Protein AF-A0A2V8UM81-F1 (afdb_monomer)

Solvent-accessible surface area (backbone atoms only — not comparable to full-atom values): 12283 Å² total; per-residue (Å²): 138,86,84,90,84,86,90,82,86,86,80,90,80,85,80,81,82,83,72,80,75,76,76,75,71,77,80,81,84,82,69,63,44,72,41,85,46,70,48,81,42,60,71,83,40,87,86,52,61,73,72,38,69,50,59,60,77,69,56,98,70,78,71,51,36,32,68,31,64,23,66,76,68,28,40,36,38,24,16,67,80,13,34,38,41,40,26,91,88,47,56,85,85,59,21,61,43,80,42,47,45,83,86,54,24,81,36,32,37,26,41,20,49,33,50,35,99,45,58,17,34,35,37,18,25,80,77,23,27,20,41,38,39,45,50,68,36,41,72,66,59,50,47,53,55,51,52,52,49,39,64,76,52,20,57,56,95,89,35,50,39,55,58,48,53,80,43,86,90,41,76,85,43,57,41,73,44,92,73,90,59,83,56,49,58,29,52,53,48,19,53,50,22,46,54,49,19,75,76,66,66,40,70,68,27,56,70,57,40,106

Sequence (210 aa):
MRRLMRAVMPAAGAILLAAGAAYCAETVRLHPYPQKFRTFYQVTNPRVPTEVKVAPGAPPQGEACCVARAGDGALWHGTRQGAVRIDNNASSLDRRQYFAGLRYLPDDEVLNLVADNARGIWVRTRTGVSHIELRAMTLGQKAEFFEKRIRERHDRYGLVASSRLETPGELASNQLEPSDNDGLWSAMYAAAECFRYAVTRSPQALASAK

Foldseek 3Di:
DDDDDDDDDDDDDDDDPPDPPPPPPDDDDDFFFWDKDKDWFALPDPPDDPVQSDFDCAPPDDQFREWDQALLRWIWTAGQAFIWTADPPDDPVVRIDTAHDPVFDPHRAWRYWDYDNHGWIWTDHPGTIMTMGTDTDDPVRVVVVVVVVQVLAQDDPLAGFDWDAPDPPPSVSIDGDDDPPVSVRLQVFLVVLVVVCVPPVDPVSVVSND

Nearest PDB structures (foldseek):
  3ott-assembly2_A  TM=7.985E-01  e=1.816E-03  Bacteroides thetaiotaomicron
  6lqt-assembly1_AF  TM=3.368E-01  e=1.221E-02  Saccharomyces cerevisiae S288C
  7kzp-assembly1_Q  TM=5.105E-01  e=3.424E-01  Homo sapiens
  7nyq-assembly1_A  TM=6.061E-01  e=1.126E+00  Drosophila melanogaster
  8suc-assembly1_A  TM=5.690E-01  e=2.168E+00  Caenorhabditis elegans

pLDDT: mean 86.13, std 18.47, range [31.53, 98.31]

Radius of gyration: 29.18 Å; Cα contacts (8 Å, |Δi|>4): 342; chains: 1; bounding box: 115×38×70 Å

Structure (mmCIF, N/CA/C/O backbone):
data_AF-A0A2V8UM81-F1
#
_entry.id   AF-A0A2V8UM81-F1
#
loop_
_atom_site.group_PDB
_atom_site.id
_atom_site.type_symbol
_atom_site.label_atom_id
_atom_site.label_alt_id
_atom_site.label_comp_id
_atom_site.label_asym_id
_atom_site.label_entity_id
_atom_site.label_seq_id
_atom_site.pdbx_PDB_ins_code
_atom_site.Cartn_x
_atom_site.Cartn_y
_atom_site.Cartn_z
_atom_site.occupancy
_atom_site.B_iso_or_equiv
_atom_site.auth_seq_id
_atom_site.auth_comp_id
_atom_site.auth_asym_id
_atom_site.auth_atom_id
_atom_site.pdbx_PDB_model_num
ATOM 1 N N . MET A 1 1 ? -95.075 -0.429 37.887 1.00 36.62 1 MET A N 1
ATOM 2 C CA . MET A 1 1 ? -94.139 -1.297 38.638 1.00 36.62 1 MET A CA 1
ATOM 3 C C . MET A 1 1 ? -92.740 -1.168 38.039 1.00 36.62 1 MET A C 1
ATOM 5 O O . MET A 1 1 ? -92.610 -1.369 36.846 1.00 36.62 1 MET A O 1
ATOM 9 N N . ARG A 1 2 ? -91.743 -0.894 38.903 1.00 34.78 2 ARG A N 1
ATOM 10 C CA . ARG A 1 2 ? -90.269 -1.041 38.757 1.00 34.78 2 ARG A CA 1
ATOM 11 C C . ARG A 1 2 ? -89.419 0.044 38.034 1.00 34.78 2 ARG A C 1
ATOM 13 O O . ARG A 1 2 ? -89.343 0.062 36.819 1.00 34.78 2 ARG A O 1
ATOM 20 N N . ARG A 1 3 ? -88.677 0.781 38.896 1.00 34.56 3 ARG A N 1
ATOM 21 C CA . ARG A 1 3 ? -87.258 1.266 38.873 1.00 34.56 3 ARG A CA 1
ATOM 22 C C . ARG A 1 3 ? -86.816 2.251 37.770 1.00 34.56 3 ARG A C 1
ATOM 24 O O . ARG A 1 3 ? -86.931 1.948 36.599 1.00 34.56 3 ARG A O 1
ATOM 31 N N . LEU A 1 4 ? -86.440 3.500 38.090 1.00 33.56 4 LEU A N 1
ATOM 32 C CA . LEU A 1 4 ? -85.171 4.047 38.648 1.00 33.56 4 LEU A CA 1
ATOM 33 C C . LEU A 1 4 ? -83.880 3.808 37.823 1.00 33.56 4 LEU A C 1
ATOM 35 O O . LEU A 1 4 ? -83.458 2.672 37.657 1.00 33.56 4 LEU A O 1
ATOM 39 N N . MET A 1 5 ? -83.207 4.942 37.555 1.00 31.53 5 MET A N 1
ATOM 40 C CA . MET A 1 5 ? -81.751 5.205 37.492 1.00 31.53 5 MET A CA 1
ATOM 41 C C . MET A 1 5 ? -80.946 5.051 36.184 1.00 31.53 5 MET A C 1
ATOM 43 O O . MET A 1 5 ? -80.650 3.958 35.730 1.00 31.53 5 MET A O 1
ATOM 47 N N . ARG A 1 6 ? -80.486 6.236 35.738 1.00 31.78 6 ARG A N 1
ATOM 48 C CA . ARG A 1 6 ? -79.111 6.703 35.429 1.00 31.78 6 ARG A CA 1
ATOM 49 C C . ARG A 1 6 ? -78.203 5.952 34.431 1.00 31.78 6 ARG A C 1
ATOM 51 O O . ARG A 1 6 ? -77.943 4.764 34.526 1.00 31.78 6 ARG A O 1
ATOM 58 N N . ALA A 1 7 ? -77.639 6.805 33.568 1.00 44.41 7 ALA A N 1
ATOM 59 C CA . ALA A 1 7 ? -76.582 6.659 32.570 1.00 44.41 7 ALA A CA 1
ATOM 60 C C . ALA A 1 7 ? -75.337 5.850 32.965 1.00 44.41 7 ALA A C 1
ATOM 62 O O . ALA A 1 7 ? -74.871 5.959 34.097 1.00 44.41 7 ALA A O 1
ATOM 63 N N . VAL A 1 8 ? -74.724 5.204 31.962 1.00 35.28 8 VAL A N 1
ATOM 64 C CA . VAL A 1 8 ? -73.304 4.810 31.927 1.00 35.28 8 VAL A CA 1
ATOM 65 C C . VAL A 1 8 ? -72.808 4.849 30.465 1.00 35.28 8 VAL A C 1
ATOM 67 O O . VAL A 1 8 ? -73.388 4.191 29.604 1.00 35.28 8 VAL A O 1
ATOM 70 N N . MET A 1 9 ? -71.754 5.627 30.179 1.00 38.38 9 MET A N 1
ATOM 71 C CA . MET A 1 9 ? -70.938 5.509 28.953 1.00 38.38 9 MET A CA 1
ATOM 72 C C . MET A 1 9 ? -70.080 4.232 29.010 1.00 38.38 9 MET A C 1
ATOM 74 O O . MET A 1 9 ? -69.565 3.927 30.084 1.00 38.38 9 MET A O 1
ATOM 78 N N . PRO A 1 10 ? -69.760 3.587 27.877 1.00 40.28 10 PRO A N 1
ATOM 79 C CA . PRO A 1 10 ? -68.511 2.847 27.720 1.00 40.28 10 PRO A CA 1
ATOM 80 C C . PRO A 1 10 ? -67.541 3.690 26.866 1.00 40.28 10 PRO A C 1
ATOM 82 O O . PRO A 1 10 ? -67.901 4.205 25.814 1.00 40.28 10 PRO A O 1
ATOM 85 N N . ALA A 1 11 ? -66.400 4.101 27.415 1.00 36.19 11 ALA A N 1
ATOM 86 C CA . ALA A 1 11 ? -65.152 3.343 27.562 1.00 36.19 11 ALA A CA 1
ATOM 87 C C . ALA A 1 11 ? -64.227 3.539 26.347 1.00 36.19 11 ALA A C 1
ATOM 89 O O . ALA A 1 11 ? -64.493 3.084 25.238 1.00 36.19 11 ALA A O 1
ATOM 90 N N . ALA A 1 12 ? -63.129 4.253 26.606 1.00 39.38 12 ALA A N 1
ATOM 91 C CA . ALA A 1 12 ? -62.015 4.476 25.702 1.00 39.38 12 ALA A CA 1
ATOM 92 C C . ALA A 1 12 ? -61.383 3.143 25.270 1.00 39.38 12 ALA A C 1
ATOM 94 O O . ALA A 1 12 ? -60.916 2.369 26.105 1.00 39.38 12 ALA A O 1
ATOM 95 N N . GLY A 1 13 ? -61.349 2.892 23.962 1.00 31.56 13 GLY A N 1
ATOM 96 C CA . GLY A 1 13 ? -60.551 1.832 23.359 1.00 31.56 13 GLY A CA 1
ATOM 97 C C . GLY A 1 13 ? -59.175 2.373 22.992 1.00 31.56 13 GLY A C 1
ATOM 98 O O . GLY A 1 13 ? -59.047 3.188 22.081 1.00 31.56 13 GLY A O 1
ATOM 99 N N . ALA A 1 14 ? -58.151 1.932 23.715 1.00 42.28 14 ALA A N 1
ATOM 100 C CA . ALA A 1 14 ? -56.758 2.161 23.372 1.00 42.28 14 ALA A CA 1
ATOM 101 C C . ALA A 1 14 ? -56.423 1.479 22.035 1.00 42.28 14 ALA A C 1
ATOM 103 O O . ALA A 1 14 ? -56.545 0.261 21.916 1.00 42.28 14 ALA A O 1
ATOM 104 N N . ILE A 1 15 ? -55.951 2.244 21.049 1.00 40.72 15 ILE A N 1
ATOM 105 C CA . ILE A 1 15 ? -55.235 1.682 19.900 1.00 40.72 15 ILE A CA 1
ATOM 106 C C . ILE A 1 15 ? -53.746 1.822 20.201 1.00 40.72 15 ILE A C 1
ATOM 108 O O . ILE A 1 15 ? -53.133 2.867 19.992 1.00 40.72 15 ILE A O 1
ATOM 112 N N . LEU A 1 16 ? -53.182 0.742 20.741 1.00 37.91 16 LEU A N 1
ATOM 113 C CA . LEU A 1 16 ? -51.748 0.490 20.738 1.00 37.91 16 LEU A CA 1
ATOM 114 C C . LEU A 1 16 ? -51.332 0.259 19.275 1.00 37.91 16 LEU A C 1
ATOM 116 O O . LEU A 1 16 ? -51.558 -0.815 18.723 1.00 37.91 16 LEU A O 1
ATOM 120 N N . LEU A 1 17 ? -50.719 1.252 18.635 1.00 37.06 17 LEU A N 1
ATOM 121 C CA . LEU A 1 17 ? -49.978 1.034 17.391 1.00 37.06 17 LEU A CA 1
ATOM 122 C C . LEU A 1 17 ? -48.558 0.594 17.752 1.00 37.06 17 LEU A C 1
ATOM 124 O O . LEU A 1 17 ? -47.607 1.371 17.765 1.00 37.06 17 LEU A O 1
ATOM 128 N N . ALA A 1 18 ? -48.437 -0.692 18.077 1.00 45.97 18 ALA A N 1
ATOM 129 C CA . ALA A 1 18 ? -47.171 -1.401 18.028 1.00 45.97 18 ALA A CA 1
ATOM 130 C C . ALA A 1 18 ? -46.835 -1.666 16.555 1.00 45.97 18 ALA A C 1
ATOM 132 O O . ALA A 1 18 ? -47.308 -2.626 15.956 1.00 45.97 18 ALA A O 1
ATOM 133 N N . ALA A 1 19 ? -46.018 -0.798 15.970 1.00 42.00 19 ALA A N 1
ATOM 134 C CA . ALA A 1 19 ? -45.337 -1.068 14.709 1.00 42.00 19 ALA A CA 1
ATOM 135 C C . ALA A 1 19 ? -43.870 -0.652 14.842 1.00 42.00 19 ALA A C 1
ATOM 137 O O . ALA A 1 19 ? -43.359 0.193 14.114 1.00 42.00 19 ALA A O 1
ATOM 138 N N . GLY A 1 20 ? -43.180 -1.260 15.808 1.00 42.34 20 GLY A N 1
ATOM 139 C CA . GLY A 1 20 ? -41.733 -1.388 15.733 1.00 42.34 20 GLY A CA 1
ATOM 140 C C . GLY A 1 20 ? -41.425 -2.368 14.612 1.00 42.34 20 GLY A C 1
ATOM 141 O O . GLY A 1 20 ? -41.282 -3.562 14.862 1.00 42.34 20 GLY A O 1
ATOM 142 N N . ALA A 1 21 ? -41.388 -1.887 13.369 1.00 46.09 21 ALA A N 1
ATOM 143 C CA . ALA A 1 21 ? -40.780 -2.640 12.288 1.00 46.09 21 ALA A CA 1
ATOM 144 C C . ALA A 1 21 ? -39.311 -2.821 12.675 1.00 46.09 21 ALA A C 1
ATOM 146 O O . ALA A 1 21 ? -38.504 -1.899 12.562 1.00 46.09 21 ALA A O 1
ATOM 147 N N . ALA A 1 22 ? -38.989 -3.995 13.215 1.00 48.19 22 ALA A N 1
ATOM 148 C CA . ALA A 1 22 ? -37.623 -4.435 13.368 1.00 48.19 22 ALA A CA 1
ATOM 149 C C . ALA A 1 22 ? -37.039 -4.482 11.958 1.00 48.19 22 ALA A C 1
ATOM 151 O O . ALA A 1 22 ? -37.256 -5.427 11.201 1.00 48.19 22 ALA A O 1
ATOM 152 N N . TYR A 1 23 ? -36.342 -3.415 11.582 1.00 49.69 23 TYR A N 1
ATOM 153 C CA . TYR A 1 23 ? -35.436 -3.436 10.455 1.00 49.69 23 TYR A CA 1
ATOM 154 C C . TYR A 1 23 ? -34.331 -4.411 10.866 1.00 49.69 23 TYR A C 1
ATOM 156 O O . TYR A 1 23 ? -33.357 -4.037 11.518 1.00 49.69 23 TYR A O 1
ATOM 164 N N . CYS A 1 24 ? -34.527 -5.700 10.586 1.00 47.38 24 CYS A N 1
ATOM 165 C CA . CYS A 1 24 ? -33.448 -6.671 10.618 1.00 47.38 24 CYS A CA 1
ATOM 166 C C . CYS A 1 24 ? -32.509 -6.275 9.485 1.00 47.38 24 CYS A C 1
ATOM 168 O O . CYS A 1 24 ? -32.639 -6.748 8.360 1.00 47.38 24 CYS A O 1
ATOM 170 N N . ALA A 1 25 ? -31.613 -5.331 9.774 1.00 62.94 25 ALA A N 1
ATOM 171 C CA . ALA A 1 25 ? -30.517 -5.000 8.892 1.00 62.94 25 ALA A CA 1
ATOM 172 C C . ALA A 1 25 ? -29.768 -6.304 8.617 1.00 62.94 25 ALA A C 1
ATOM 174 O O . ALA A 1 25 ? -29.258 -6.951 9.539 1.00 62.94 25 ALA A O 1
ATOM 175 N N . GLU A 1 26 ? -29.765 -6.724 7.356 1.00 74.38 26 GLU A N 1
ATOM 176 C CA . GLU A 1 26 ? -29.005 -7.886 6.940 1.00 74.38 26 GLU A CA 1
ATOM 177 C C . GLU A 1 26 ? -27.542 -7.644 7.318 1.00 74.38 26 GLU A C 1
ATOM 179 O O . GLU A 1 26 ? -26.956 -6.599 7.021 1.00 74.38 26 GLU A O 1
ATOM 184 N N . THR A 1 27 ? -26.967 -8.572 8.080 1.00 77.62 27 THR A N 1
ATOM 185 C CA . THR A 1 27 ? -25.607 -8.397 8.581 1.00 77.62 27 THR A CA 1
ATOM 186 C C . THR A 1 27 ? -24.640 -8.511 7.411 1.00 77.62 27 THR A C 1
ATOM 188 O O . THR A 1 27 ? -24.428 -9.597 6.872 1.00 77.62 27 THR A O 1
ATOM 191 N N . VAL A 1 28 ? -24.021 -7.393 7.033 1.00 82.88 28 VAL A N 1
ATOM 192 C CA . VAL A 1 28 ? -22.989 -7.376 5.995 1.00 82.88 28 VAL A CA 1
ATOM 193 C C . VAL A 1 28 ? -21.765 -8.133 6.508 1.00 82.88 28 VAL A C 1
ATOM 195 O O . VAL A 1 28 ? -21.074 -7.684 7.425 1.00 82.88 28 VAL A O 1
ATOM 198 N N . ARG A 1 29 ? -21.472 -9.292 5.910 1.00 84.12 29 ARG A N 1
ATOM 199 C CA . ARG A 1 29 ? -20.218 -10.006 6.173 1.00 84.12 29 ARG A CA 1
ATOM 200 C C . ARG A 1 29 ? -19.089 -9.339 5.405 1.00 84.12 29 ARG A C 1
ATOM 202 O O . ARG A 1 29 ? -19.052 -9.353 4.180 1.00 84.12 29 ARG A O 1
ATOM 209 N N . LEU A 1 30 ? -18.157 -8.760 6.149 1.00 88.00 30 LEU A N 1
ATOM 210 C CA . LEU A 1 30 ? -16.967 -8.151 5.578 1.00 88.00 30 LEU A CA 1
ATOM 211 C C . LEU A 1 30 ? -15.891 -9.211 5.354 1.00 88.00 30 LEU A C 1
ATOM 213 O O . LEU A 1 30 ? -15.616 -10.036 6.225 1.00 88.00 30 LEU A O 1
ATOM 217 N N . HIS A 1 31 ? -15.250 -9.145 4.195 1.00 90.69 31 HIS A N 1
ATOM 218 C CA . HIS A 1 31 ? -14.111 -9.984 3.847 1.00 90.69 31 HIS A CA 1
ATOM 219 C C . HIS A 1 31 ? -12.814 -9.170 3.928 1.00 90.69 31 HIS A C 1
ATOM 221 O O . HIS A 1 31 ? -12.857 -7.941 3.809 1.00 90.69 31 HIS A O 1
ATOM 227 N N . PRO A 1 32 ? -11.652 -9.821 4.122 1.00 94.56 32 PRO A N 1
ATOM 228 C CA . PRO A 1 32 ? -10.370 -9.142 4.015 1.00 94.56 32 PRO A CA 1
ATOM 229 C C . PRO A 1 32 ? -10.256 -8.386 2.689 1.00 94.56 32 PRO A C 1
ATOM 231 O O . PRO A 1 32 ? -10.510 -8.951 1.625 1.00 94.56 32 PRO A O 1
ATOM 234 N N . TYR A 1 33 ? -9.848 -7.120 2.755 1.00 91.94 33 TYR A N 1
ATOM 235 C CA . TYR A 1 33 ? -9.727 -6.260 1.582 1.00 91.94 33 TYR A CA 1
ATOM 236 C C . TYR A 1 33 ? -8.273 -5.830 1.358 1.00 91.94 33 TYR A C 1
ATOM 238 O O . TYR A 1 33 ? -7.591 -5.505 2.339 1.00 91.94 33 TYR A O 1
ATOM 246 N N . PRO A 1 34 ? -7.775 -5.788 0.108 1.00 93.44 34 PRO A N 1
ATOM 247 C CA . PRO A 1 34 ? -6.398 -5.393 -0.168 1.00 93.44 34 PRO A CA 1
ATOM 248 C C . PRO A 1 34 ? -6.086 -3.963 0.296 1.00 93.44 34 PRO A C 1
ATOM 250 O O . PRO A 1 34 ? -6.750 -3.004 -0.095 1.00 93.44 34 PRO A O 1
ATOM 253 N N . GLN A 1 35 ? -5.050 -3.810 1.119 1.00 95.06 35 GLN A N 1
ATOM 254 C CA . GLN A 1 35 ? -4.489 -2.527 1.537 1.00 95.06 35 GLN A CA 1
ATOM 255 C C . GLN A 1 35 ? -3.138 -2.304 0.854 1.00 95.06 35 GLN A C 1
ATOM 257 O O . GLN A 1 35 ? -2.341 -3.230 0.703 1.00 95.06 35 GLN A O 1
ATOM 262 N N . LYS A 1 36 ? -2.891 -1.059 0.438 1.00 95.50 36 LYS A N 1
ATOM 263 C CA . LYS A 1 36 ? -1.692 -0.657 -0.307 1.00 95.50 36 LYS A CA 1
ATOM 264 C C . LYS A 1 36 ? -0.532 -0.411 0.653 1.00 95.50 36 LYS A C 1
ATOM 266 O O . LYS A 1 36 ? -0.617 0.479 1.498 1.00 95.50 36 LYS A O 1
ATOM 271 N N . PHE A 1 37 ? 0.558 -1.139 0.465 1.00 96.00 37 PHE A N 1
ATOM 272 C CA . PHE A 1 37 ? 1.846 -0.892 1.104 1.00 96.00 37 PHE A CA 1
ATOM 273 C C . PHE A 1 37 ? 2.871 -0.560 0.034 1.00 96.00 37 PHE A C 1
ATOM 275 O O . PHE A 1 37 ? 2.756 -1.011 -1.101 1.00 96.00 37 PHE A O 1
ATOM 282 N N . ARG A 1 38 ? 3.850 0.272 0.380 1.00 96.06 38 ARG A N 1
ATOM 283 C CA . ARG A 1 38 ? 4.868 0.706 -0.565 1.00 96.06 38 ARG A CA 1
ATOM 284 C C . ARG A 1 38 ? 6.213 0.821 0.117 1.00 96.06 38 ARG A C 1
ATOM 286 O O . ARG A 1 38 ? 6.325 1.527 1.121 1.00 96.06 38 ARG A O 1
ATOM 293 N N . THR A 1 39 ? 7.231 0.247 -0.511 1.00 96.62 39 THR A N 1
ATOM 294 C CA . THR A 1 39 ? 8.634 0.439 -0.139 1.00 96.62 39 THR A CA 1
ATOM 295 C C . THR A 1 39 ? 9.432 0.976 -1.322 1.00 96.62 39 THR A C 1
ATOM 297 O O . THR A 1 39 ? 9.248 0.540 -2.456 1.00 96.62 39 THR A O 1
ATOM 300 N N . PHE A 1 40 ? 10.290 1.961 -1.056 1.00 97.06 40 PHE A N 1
ATOM 301 C CA . PHE A 1 40 ? 11.230 2.491 -2.036 1.00 97.06 40 PHE A CA 1
ATOM 302 C C . PHE A 1 40 ? 12.572 1.779 -1.943 1.00 97.06 40 PHE A C 1
ATOM 304 O O . PHE A 1 40 ? 13.054 1.475 -0.853 1.00 97.06 40 PHE A O 1
ATOM 311 N N . TYR A 1 41 ? 13.189 1.576 -3.098 1.00 96.94 41 TYR A N 1
ATOM 312 C CA . TYR A 1 41 ? 14.505 0.982 -3.232 1.00 96.94 41 TYR A CA 1
ATOM 313 C C . TYR A 1 41 ? 15.357 1.786 -4.206 1.00 96.94 41 TYR A C 1
ATOM 315 O O . TYR A 1 41 ? 14.878 2.292 -5.225 1.00 96.94 41 TYR A O 1
ATOM 323 N N . GLN A 1 42 ? 16.656 1.827 -3.918 1.00 96.25 42 GLN A N 1
ATOM 324 C CA . GLN A 1 42 ? 17.660 2.129 -4.931 1.00 96.25 42 GLN A CA 1
ATOM 325 C C . GLN A 1 42 ? 17.702 0.993 -5.956 1.00 96.25 42 GLN A C 1
ATOM 327 O O . GLN A 1 42 ? 17.540 -0.175 -5.600 1.00 96.25 42 GLN A O 1
ATOM 332 N N . VAL A 1 43 ? 17.961 1.319 -7.222 1.00 94.69 43 VAL A N 1
ATOM 333 C CA . VAL A 1 43 ? 17.983 0.338 -8.329 1.00 94.69 43 VAL A CA 1
ATOM 334 C C . VAL A 1 43 ? 19.001 -0.776 -8.084 1.00 94.69 43 VAL A C 1
ATOM 336 O O . VAL A 1 43 ? 18.772 -1.933 -8.426 1.00 94.69 43 VAL A O 1
ATOM 339 N N . THR A 1 44 ? 20.123 -0.435 -7.454 1.00 95.19 44 THR A N 1
ATOM 340 C CA . THR A 1 44 ? 21.219 -1.354 -7.131 1.00 95.19 44 THR A CA 1
ATOM 341 C C . THR A 1 44 ? 20.909 -2.286 -5.960 1.00 95.19 44 THR A C 1
ATOM 343 O O . THR A 1 44 ? 21.683 -3.204 -5.701 1.00 95.19 44 THR A O 1
ATOM 346 N N . ASN A 1 45 ? 19.791 -2.094 -5.251 1.00 96.94 45 ASN A N 1
ATOM 347 C CA . ASN A 1 45 ? 19.470 -2.888 -4.073 1.00 96.94 45 ASN A CA 1
ATOM 348 C C . ASN A 1 45 ? 19.307 -4.383 -4.442 1.00 96.94 45 ASN A C 1
ATOM 350 O O . ASN A 1 45 ? 18.622 -4.706 -5.421 1.00 96.94 45 ASN A O 1
ATOM 354 N N . PRO A 1 46 ? 19.901 -5.314 -3.670 1.00 95.81 46 PRO A N 1
ATOM 355 C CA . PRO A 1 46 ? 19.834 -6.747 -3.963 1.00 95.81 46 PRO A CA 1
ATOM 356 C C . PRO A 1 46 ? 18.427 -7.342 -3.822 1.00 95.81 46 PRO A C 1
ATOM 358 O O . PRO A 1 46 ? 18.157 -8.384 -4.404 1.00 95.81 46 PRO A O 1
ATOM 361 N N . ARG A 1 47 ? 17.514 -6.690 -3.086 1.00 95.25 47 ARG A N 1
ATOM 362 C CA . ARG A 1 47 ? 16.110 -7.124 -2.969 1.00 95.25 47 ARG A CA 1
ATOM 363 C C . ARG A 1 47 ? 15.277 -6.811 -4.210 1.00 95.25 47 ARG A C 1
ATOM 365 O O . ARG A 1 47 ? 14.195 -7.366 -4.352 1.00 95.25 47 ARG A O 1
ATOM 372 N N . VAL A 1 48 ? 15.749 -5.910 -5.072 1.00 96.81 48 VAL A N 1
ATOM 373 C CA . VAL A 1 48 ? 15.057 -5.561 -6.314 1.00 96.81 48 VAL A CA 1
ATOM 374 C C . VAL A 1 48 ? 15.310 -6.671 -7.343 1.00 96.81 48 VAL A C 1
ATOM 376 O O . VAL A 1 48 ? 16.485 -6.939 -7.627 1.00 96.81 48 VAL A O 1
ATOM 379 N N . PRO A 1 49 ? 14.260 -7.278 -7.931 1.00 95.38 49 PRO A N 1
ATOM 380 C CA . PRO A 1 49 ? 14.401 -8.296 -8.972 1.00 95.38 49 PRO A CA 1
ATOM 381 C C . PRO A 1 49 ? 15.196 -7.788 -10.179 1.00 95.38 49 PRO A C 1
ATOM 383 O O . PRO A 1 49 ? 15.145 -6.606 -10.521 1.00 95.38 49 PRO A O 1
ATOM 386 N N . THR A 1 50 ? 15.955 -8.659 -10.839 1.00 94.19 50 THR A N 1
ATOM 387 C CA . THR A 1 50 ? 16.799 -8.254 -11.977 1.00 94.19 50 THR A CA 1
ATOM 388 C C . THR A 1 50 ? 15.950 -7.808 -13.169 1.00 94.19 50 THR A C 1
ATOM 390 O O . THR A 1 50 ? 16.310 -6.866 -13.871 1.00 94.19 50 THR A O 1
ATOM 393 N N . GLU A 1 51 ? 14.783 -8.421 -13.345 1.00 93.19 51 GLU A N 1
ATOM 394 C CA . GLU A 1 51 ? 13.844 -8.189 -14.439 1.00 93.19 51 GLU A CA 1
ATOM 395 C C . GLU A 1 51 ? 13.338 -6.745 -14.444 1.00 93.19 51 GLU A C 1
ATOM 397 O O . GLU A 1 51 ? 13.260 -6.123 -15.498 1.00 93.19 51 GLU A O 1
ATOM 402 N N . VAL A 1 52 ? 13.052 -6.172 -13.266 1.00 94.38 52 VAL A N 1
ATOM 403 C CA . VAL A 1 52 ? 12.539 -4.796 -13.177 1.00 94.38 52 VAL A CA 1
ATOM 404 C C . VAL A 1 52 ? 13.636 -3.750 -13.401 1.00 94.38 52 VAL A C 1
ATOM 406 O O . VAL A 1 52 ? 13.341 -2.616 -13.773 1.00 94.38 52 VAL A O 1
ATOM 409 N N . LYS A 1 53 ? 14.913 -4.113 -13.214 1.00 91.38 53 LYS 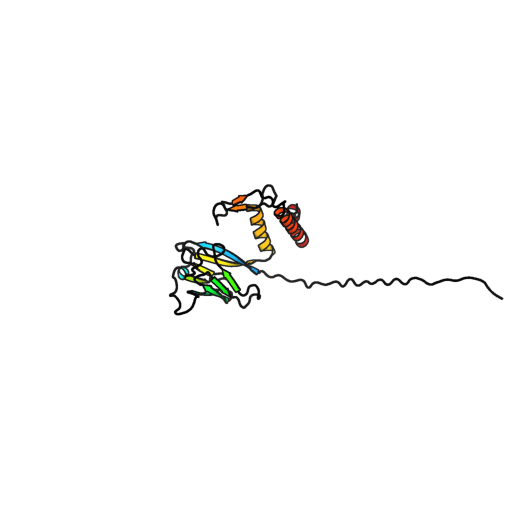A N 1
ATOM 410 C CA . LYS A 1 53 ? 16.055 -3.203 -13.430 1.00 91.38 53 LYS A CA 1
ATOM 411 C C . LYS A 1 53 ? 16.283 -2.914 -14.910 1.00 91.38 53 LYS A C 1
ATOM 413 O O . LYS A 1 53 ? 16.769 -1.834 -15.243 1.00 91.38 53 LYS A O 1
ATOM 418 N N . VAL A 1 54 ? 15.937 -3.858 -15.782 1.00 84.38 54 VAL A N 1
ATOM 419 C CA . VAL A 1 54 ? 16.088 -3.727 -17.232 1.00 84.38 54 VAL A CA 1
ATOM 420 C C . VAL A 1 54 ? 14.814 -3.111 -17.794 1.00 84.38 54 VAL A C 1
ATOM 422 O O . VAL A 1 54 ? 13.749 -3.704 -17.682 1.00 84.38 54 VAL A O 1
ATOM 425 N N . ALA A 1 55 ? 14.895 -1.917 -18.379 1.00 70.50 55 ALA A N 1
ATOM 426 C CA . ALA A 1 55 ? 13.738 -1.332 -19.047 1.00 70.50 55 ALA A CA 1
ATOM 427 C C . ALA A 1 55 ? 13.429 -2.124 -20.333 1.00 70.50 55 ALA A C 1
ATOM 429 O O . ALA A 1 55 ? 14.340 -2.298 -21.151 1.00 70.50 55 ALA A O 1
ATOM 430 N N . PRO A 1 56 ? 12.192 -2.612 -20.543 1.00 68.88 56 PRO A N 1
ATOM 431 C CA . PRO A 1 56 ? 11.790 -3.135 -21.836 1.00 68.88 56 PRO A CA 1
ATOM 432 C C . PRO A 1 56 ? 11.932 -2.020 -22.874 1.00 68.88 56 PRO A C 1
ATOM 434 O O . PRO A 1 56 ? 11.746 -0.841 -22.566 1.00 68.88 56 PRO A O 1
ATOM 437 N N . GLY A 1 57 ? 12.270 -2.387 -24.111 1.00 64.06 57 GLY A N 1
ATOM 438 C CA . GLY A 1 57 ? 12.230 -1.435 -25.218 1.00 64.06 57 GLY A CA 1
ATOM 439 C C . GLY A 1 57 ? 10.857 -0.762 -25.275 1.00 64.06 57 GLY A C 1
ATOM 440 O O . GLY A 1 57 ? 9.836 -1.426 -25.081 1.00 64.06 57 GLY A O 1
ATOM 441 N N . ALA A 1 58 ? 10.838 0.554 -25.496 1.00 62.81 58 ALA A N 1
ATOM 442 C CA . ALA A 1 58 ? 9.594 1.312 -25.544 1.00 62.81 58 ALA A CA 1
ATOM 443 C C . ALA A 1 58 ? 8.650 0.726 -26.613 1.00 62.81 58 ALA A C 1
ATOM 445 O O . ALA A 1 58 ? 9.118 0.354 -27.696 1.00 62.81 58 ALA A O 1
ATOM 446 N N . PRO A 1 59 ? 7.335 0.641 -26.346 1.00 65.38 59 PRO A N 1
ATOM 447 C CA . PRO A 1 59 ? 6.393 0.183 -27.350 1.00 65.38 59 PRO A CA 1
ATOM 448 C C . PRO A 1 59 ? 6.401 1.134 -28.555 1.00 65.38 59 PRO A C 1
ATOM 450 O O . PRO A 1 59 ? 6.637 2.334 -28.401 1.00 65.38 59 PRO A O 1
ATOM 453 N N . PRO A 1 60 ? 6.129 0.615 -29.764 1.00 59.50 60 PRO A N 1
ATOM 454 C CA . PRO A 1 60 ? 6.263 1.385 -30.998 1.00 59.50 60 PRO A CA 1
ATOM 455 C C . PRO A 1 60 ? 5.311 2.590 -31.082 1.00 59.50 60 PRO A C 1
ATOM 457 O O . PRO A 1 60 ? 5.621 3.548 -31.784 1.00 59.50 60 PRO A O 1
ATOM 460 N N . GLN A 1 61 ? 4.163 2.559 -30.389 1.00 58.12 61 GLN A N 1
ATOM 461 C CA . GLN A 1 61 ? 3.179 3.648 -30.330 1.00 58.12 61 GLN A CA 1
ATOM 462 C C . GLN A 1 61 ? 2.451 3.659 -28.970 1.00 58.12 61 GLN A C 1
ATOM 464 O O . GLN A 1 61 ? 2.207 2.598 -28.395 1.00 58.12 61 GLN A O 1
ATOM 469 N N . GLY A 1 62 ? 2.058 4.847 -28.489 1.00 62.28 62 GLY A N 1
ATOM 470 C CA . GLY A 1 62 ? 1.248 5.043 -27.274 1.00 62.28 62 GLY A CA 1
ATOM 471 C C . GLY A 1 62 ? 1.962 5.770 -26.123 1.00 62.28 62 GLY A C 1
ATOM 472 O O . GLY A 1 62 ? 3.176 5.957 -26.133 1.00 62.28 62 GLY A O 1
ATOM 473 N N . GLU A 1 63 ? 1.185 6.201 -25.123 1.00 64.56 63 GLU A N 1
ATOM 474 C CA . GLU A 1 63 ? 1.692 6.882 -23.913 1.00 64.56 63 GLU A CA 1
ATOM 475 C C . GLU A 1 63 ? 2.163 5.910 -22.820 1.00 64.56 63 GLU A C 1
ATOM 477 O O . GLU A 1 63 ? 2.954 6.282 -21.948 1.00 64.56 63 GLU A O 1
ATOM 482 N N . ALA A 1 64 ? 1.674 4.667 -22.856 1.00 64.94 64 ALA A N 1
ATOM 483 C CA . ALA A 1 64 ? 2.089 3.626 -21.927 1.00 64.94 64 ALA A CA 1
ATOM 484 C C . ALA A 1 64 ? 3.478 3.113 -22.318 1.00 64.94 64 ALA A C 1
ATOM 486 O O . ALA A 1 64 ? 3.675 2.657 -23.438 1.00 64.94 64 ALA A O 1
ATOM 487 N N . CYS A 1 65 ? 4.430 3.163 -21.390 1.00 80.31 65 CYS A N 1
ATOM 488 C CA . CYS A 1 65 ? 5.804 2.708 -21.597 1.00 80.31 65 CYS A CA 1
ATOM 489 C C . CYS A 1 65 ? 5.966 1.205 -21.342 1.00 80.31 65 CYS A C 1
ATOM 491 O O . CYS A 1 65 ? 6.849 0.575 -21.912 1.00 80.31 65 CYS A O 1
ATOM 493 N N . CYS A 1 66 ? 5.130 0.621 -20.483 1.00 89.69 66 CYS A N 1
ATOM 494 C CA . CYS A 1 66 ? 5.184 -0.797 -20.131 1.00 89.69 66 CYS A CA 1
ATOM 495 C C . CYS A 1 66 ? 3.842 -1.279 -19.567 1.00 89.69 66 CYS A C 1
ATOM 497 O O . CYS A 1 66 ? 3.026 -0.486 -19.086 1.00 89.69 66 CYS A O 1
ATOM 499 N N . VAL A 1 67 ? 3.611 -2.591 -19.630 1.00 93.62 67 VAL A N 1
ATOM 500 C CA . VAL A 1 67 ? 2.408 -3.241 -19.098 1.00 93.62 67 VAL A CA 1
ATOM 501 C C . VAL A 1 67 ? 2.811 -4.510 -18.360 1.00 93.62 67 VAL A C 1
ATOM 503 O O . VAL A 1 67 ? 3.672 -5.249 -18.829 1.00 93.62 67 VAL A O 1
ATOM 506 N N . ALA A 1 68 ? 2.164 -4.784 -17.232 1.00 94.81 68 ALA A N 1
ATOM 507 C CA . ALA A 1 68 ? 2.323 -6.029 -16.491 1.00 94.81 68 ALA A CA 1
ATOM 508 C C . ALA A 1 68 ? 0.968 -6.536 -15.992 1.00 94.81 68 ALA A C 1
ATOM 510 O O . ALA A 1 68 ? 0.068 -5.755 -15.689 1.00 94.81 68 ALA A O 1
ATOM 511 N N . ARG A 1 69 ? 0.819 -7.855 -15.877 1.00 95.94 69 ARG A N 1
ATOM 512 C CA . ARG A 1 69 ? -0.336 -8.486 -15.229 1.00 95.94 69 ARG A CA 1
ATOM 513 C C . ARG A 1 69 ? 0.093 -8.962 -13.845 1.00 95.94 69 ARG A C 1
ATOM 515 O O . ARG A 1 69 ? 1.006 -9.774 -13.748 1.00 95.94 69 ARG A O 1
ATOM 522 N N . ALA A 1 70 ? -0.549 -8.454 -12.797 1.00 95.62 70 ALA A N 1
ATOM 523 C CA . ALA A 1 70 ? -0.322 -8.910 -11.427 1.00 95.62 70 ALA A CA 1
ATOM 524 C C . ALA A 1 70 ? -0.941 -10.301 -11.201 1.00 95.62 70 ALA A C 1
ATOM 526 O O . ALA A 1 70 ? -1.793 -10.744 -11.979 1.00 95.62 70 ALA A O 1
ATOM 527 N N . GLY A 1 71 ? -0.544 -10.993 -10.129 1.00 93.25 71 GLY A N 1
ATOM 528 C CA . GLY A 1 71 ? -1.017 -12.353 -9.843 1.00 93.25 71 GLY A CA 1
ATOM 529 C C . GLY A 1 71 ? -2.505 -12.456 -9.482 1.00 93.25 71 GLY A C 1
ATOM 530 O O . GLY A 1 71 ? -3.080 -13.534 -9.580 1.00 93.25 71 GLY A O 1
ATOM 531 N N . ASP A 1 72 ? -3.169 -11.347 -9.142 1.00 92.44 72 ASP A N 1
ATOM 532 C CA . ASP A 1 72 ? -4.635 -11.276 -9.005 1.00 92.44 72 ASP A CA 1
ATOM 533 C C . ASP A 1 72 ? -5.370 -11.035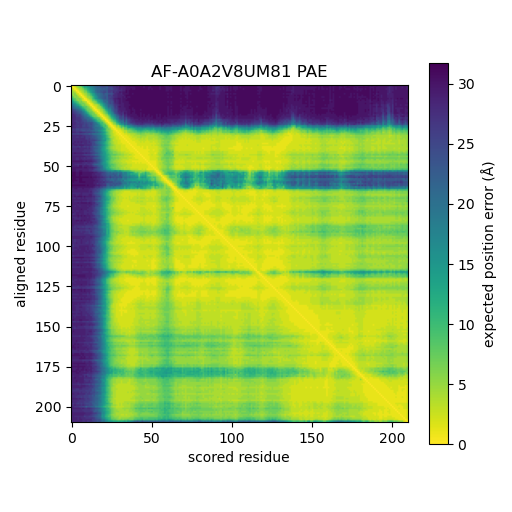 -10.336 1.00 92.44 72 ASP A C 1
ATOM 535 O O . ASP A 1 72 ? -6.597 -10.936 -10.372 1.00 92.44 72 ASP A O 1
ATOM 539 N N . GLY A 1 73 ? -4.628 -10.949 -11.439 1.00 94.12 73 GLY A N 1
ATOM 540 C CA . GLY A 1 73 ? -5.158 -10.724 -12.773 1.00 94.12 73 GLY A CA 1
ATOM 541 C C . GLY A 1 73 ? -5.416 -9.258 -13.121 1.00 94.12 73 GLY A C 1
ATOM 542 O O . GLY A 1 73 ? -5.879 -8.998 -14.237 1.00 94.12 73 GLY A O 1
ATOM 543 N N . ALA A 1 74 ? -5.100 -8.310 -12.234 1.00 95.88 74 ALA A N 1
ATOM 544 C CA . ALA A 1 74 ? -5.156 -6.891 -12.557 1.00 95.88 74 ALA A CA 1
ATOM 545 C C . ALA A 1 74 ? -4.069 -6.506 -13.570 1.00 95.88 74 ALA A C 1
ATOM 547 O O . ALA A 1 74 ? -2.939 -7.002 -13.525 1.00 95.88 74 ALA A O 1
ATOM 548 N N . LEU A 1 75 ? -4.410 -5.595 -14.477 1.00 96.31 75 LEU A N 1
ATOM 549 C CA . LEU A 1 75 ? -3.478 -5.025 -15.443 1.00 96.31 75 LEU A CA 1
ATOM 550 C C . LEU A 1 75 ? -2.874 -3.744 -14.884 1.00 96.31 75 LEU A C 1
ATOM 552 O O . LEU A 1 75 ? -3.586 -2.866 -14.407 1.00 96.31 75 LEU A O 1
ATOM 556 N N . TRP A 1 76 ? -1.561 -3.627 -14.976 1.00 96.75 76 TRP A N 1
ATOM 557 C CA . TRP A 1 76 ? -0.810 -2.434 -14.632 1.00 96.75 76 TRP A CA 1
ATOM 558 C C . TRP A 1 76 ? -0.249 -1.808 -15.897 1.00 96.75 76 TRP A C 1
ATOM 560 O O . TRP A 1 76 ? 0.388 -2.491 -16.693 1.00 96.75 76 TRP A O 1
ATOM 570 N N . HIS A 1 77 ? -0.459 -0.508 -16.051 1.00 96.06 77 HIS A N 1
ATOM 571 C CA . HIS A 1 77 ? 0.079 0.304 -17.133 1.00 96.06 77 HIS A CA 1
ATOM 572 C C . HIS A 1 77 ? 1.026 1.340 -16.542 1.00 96.06 77 HIS A C 1
ATOM 574 O O . HIS A 1 77 ? 0.621 2.118 -15.681 1.00 96.06 77 HIS A O 1
ATOM 580 N N . GLY A 1 78 ? 2.276 1.343 -16.989 1.00 95.50 78 GLY A N 1
ATOM 581 C CA . GLY A 1 78 ? 3.261 2.361 -16.649 1.00 95.50 78 GLY A CA 1
ATOM 582 C C . GLY A 1 78 ? 3.259 3.442 -17.717 1.00 95.50 78 GLY A C 1
ATOM 583 O O . GLY A 1 78 ? 3.190 3.131 -18.904 1.00 95.50 78 GLY A O 1
ATOM 584 N N . THR A 1 79 ? 3.324 4.701 -17.311 1.00 93.81 79 THR A N 1
ATOM 585 C CA . THR A 1 79 ? 3.346 5.866 -18.199 1.00 93.81 79 THR A CA 1
ATOM 586 C C . THR A 1 79 ? 4.475 6.805 -17.783 1.00 93.81 79 THR A C 1
ATOM 588 O O . THR A 1 79 ? 5.109 6.612 -16.745 1.00 93.81 79 THR A O 1
ATOM 591 N N . ARG A 1 80 ? 4.694 7.877 -18.548 1.00 93.25 80 ARG A N 1
ATOM 592 C CA . ARG A 1 80 ? 5.600 8.961 -18.128 1.00 93.25 80 ARG A CA 1
ATOM 593 C C . ARG A 1 80 ? 5.074 9.787 -16.946 1.00 93.25 80 ARG A C 1
ATOM 595 O O . ARG A 1 80 ? 5.799 10.623 -16.423 1.00 93.25 80 ARG A O 1
ATOM 602 N N . GLN A 1 81 ? 3.816 9.584 -16.563 1.00 95.44 81 GLN A N 1
ATOM 603 C CA . GLN A 1 81 ? 3.117 10.302 -15.502 1.00 95.44 81 GLN A CA 1
ATOM 604 C C . GLN A 1 81 ? 2.486 9.284 -14.549 1.00 95.44 81 GLN A C 1
ATOM 606 O O . GLN A 1 81 ? 1.284 9.241 -14.358 1.00 95.44 81 GLN A O 1
ATOM 611 N N . GLY A 1 82 ? 3.284 8.376 -14.008 1.00 97.12 82 GLY A N 1
ATOM 612 C CA . GLY A 1 82 ? 2.863 7.385 -13.029 1.00 97.12 82 GLY A CA 1
ATOM 613 C C . GLY A 1 82 ? 2.313 6.097 -13.634 1.00 97.12 82 GLY A C 1
ATOM 614 O O . GLY A 1 82 ? 2.520 5.773 -14.807 1.00 97.12 82 GLY A O 1
ATOM 615 N N . ALA A 1 83 ? 1.624 5.324 -12.798 1.00 97.44 83 ALA A N 1
ATOM 616 C CA . ALA A 1 83 ? 1.079 4.020 -13.152 1.00 97.44 83 ALA A CA 1
ATOM 617 C C . ALA A 1 83 ? -0.424 3.922 -12.871 1.00 97.44 83 ALA A C 1
ATOM 619 O O . ALA A 1 83 ? -0.942 4.494 -11.910 1.00 97.44 83 ALA A O 1
ATOM 620 N N . VAL A 1 84 ? -1.126 3.134 -13.683 1.00 97.38 84 VAL A N 1
ATOM 621 C CA . VAL A 1 84 ? -2.548 2.825 -13.513 1.00 97.38 84 VAL A CA 1
ATOM 622 C C . VAL A 1 84 ? -2.720 1.323 -13.337 1.00 97.38 84 VAL A C 1
ATOM 624 O O . VAL A 1 84 ? -2.306 0.549 -14.195 1.00 97.38 84 VAL A O 1
ATOM 627 N N . ARG A 1 85 ? -3.383 0.912 -12.256 1.00 97.06 85 ARG A N 1
ATOM 628 C CA . ARG A 1 85 ? -3.888 -0.453 -12.068 1.00 97.06 85 ARG A CA 1
ATOM 629 C C . ARG A 1 85 ? -5.351 -0.511 -12.495 1.00 97.06 85 ARG A C 1
ATOM 631 O O . ARG A 1 85 ? -6.150 0.320 -12.059 1.00 97.06 85 ARG A O 1
ATOM 638 N N . ILE A 1 86 ? -5.698 -1.506 -13.302 1.00 97.38 86 ILE A N 1
ATOM 639 C CA . ILE A 1 86 ? -7.055 -1.816 -13.745 1.00 97.38 86 ILE A CA 1
ATOM 640 C C . ILE A 1 86 ? -7.408 -3.233 -13.295 1.00 97.38 86 ILE A C 1
ATOM 642 O O . ILE A 1 86 ? -6.775 -4.202 -13.710 1.00 97.38 86 ILE A O 1
ATOM 646 N N . ASP A 1 87 ? -8.437 -3.352 -12.467 1.00 96.06 87 ASP A N 1
ATOM 647 C CA . ASP A 1 87 ? -8.929 -4.615 -11.925 1.00 96.06 87 ASP A CA 1
ATOM 648 C C . ASP A 1 87 ? -10.423 -4.754 -12.202 1.00 96.06 87 ASP A C 1
ATOM 650 O O . ASP A 1 87 ? -11.263 -4.149 -11.538 1.00 96.06 87 ASP A O 1
ATOM 654 N N . ASN A 1 88 ? -10.752 -5.553 -13.215 1.00 94.88 88 ASN A N 1
ATOM 655 C CA . ASN A 1 88 ? -12.133 -5.748 -13.650 1.00 94.88 88 ASN A CA 1
ATOM 656 C C . ASN A 1 88 ? -12.971 -6.572 -12.659 1.00 94.88 88 ASN A C 1
ATOM 658 O O . ASN A 1 88 ? -14.193 -6.573 -12.783 1.00 94.88 88 ASN A O 1
ATOM 662 N N . ASN A 1 89 ? -12.336 -7.228 -11.682 1.00 92.50 89 ASN A N 1
ATOM 663 C CA . ASN A 1 89 ? -13.019 -7.978 -10.630 1.00 92.50 89 ASN A CA 1
ATOM 664 C C . ASN A 1 89 ? -13.313 -7.109 -9.396 1.00 92.50 89 ASN A C 1
ATOM 666 O O . ASN A 1 89 ? -14.093 -7.511 -8.532 1.00 92.50 89 ASN A O 1
ATOM 670 N N . ALA A 1 90 ? -12.698 -5.927 -9.292 1.00 91.44 90 ALA A N 1
ATOM 671 C CA . ALA A 1 90 ? -12.952 -4.989 -8.208 1.00 91.44 90 ALA A CA 1
ATOM 672 C C . ALA A 1 90 ? -14.275 -4.225 -8.394 1.00 91.44 90 ALA A C 1
ATOM 674 O O . ALA A 1 90 ? -14.835 -4.123 -9.492 1.00 91.44 90 ALA A O 1
ATOM 675 N N . SER A 1 91 ? -14.757 -3.632 -7.296 1.00 91.00 91 SER A N 1
ATOM 676 C CA . SER A 1 91 ? -15.898 -2.712 -7.325 1.00 91.00 91 SER A CA 1
ATOM 677 C C . SER A 1 91 ? -15.632 -1.539 -8.277 1.00 91.00 91 SER A C 1
ATOM 679 O O . SER A 1 91 ? -14.484 -1.211 -8.578 1.00 91.00 91 SER A O 1
ATOM 681 N N . SER A 1 92 ? -16.683 -0.858 -8.738 1.00 92.50 92 SER A N 1
ATOM 682 C CA . SER A 1 92 ? -16.537 0.306 -9.626 1.00 92.50 92 SER A CA 1
ATOM 683 C C . SER A 1 92 ? -15.611 1.388 -9.057 1.00 92.50 92 SER A C 1
ATOM 685 O O . SER A 1 92 ? -14.880 2.013 -9.823 1.00 92.50 92 SER A O 1
ATOM 687 N N . LEU A 1 93 ? -15.593 1.559 -7.731 1.00 90.12 93 LEU A N 1
ATOM 688 C CA . LEU A 1 93 ? -14.756 2.536 -7.028 1.00 90.12 93 LEU A CA 1
ATOM 689 C C . LEU A 1 93 ? -13.266 2.165 -7.011 1.00 90.12 93 LEU A C 1
ATOM 691 O O . LEU A 1 93 ? -12.423 3.052 -6.926 1.00 90.12 93 LEU A O 1
ATOM 695 N N . ASP A 1 94 ? -12.935 0.876 -7.112 1.00 92.12 94 ASP A N 1
ATOM 696 C CA . ASP A 1 94 ? -11.555 0.375 -7.059 1.00 92.12 94 ASP A CA 1
ATOM 697 C C . ASP A 1 94 ? -11.064 -0.237 -8.374 1.00 92.12 94 ASP A C 1
ATOM 699 O O . ASP A 1 94 ? -9.902 -0.637 -8.479 1.00 92.12 94 ASP A O 1
ATOM 703 N N . ARG A 1 95 ? -11.917 -0.265 -9.404 1.00 95.75 95 ARG A N 1
ATOM 704 C CA . ARG A 1 95 ? -11.591 -0.805 -10.727 1.00 95.75 95 ARG A CA 1
ATOM 705 C C . ARG A 1 95 ? -10.386 -0.122 -11.351 1.00 95.75 95 ARG A C 1
ATOM 707 O O . ARG A 1 95 ? -9.614 -0.782 -12.034 1.00 95.75 95 ARG A O 1
ATOM 714 N N . ARG A 1 96 ? -10.236 1.190 -11.158 1.00 96.94 96 ARG A N 1
ATOM 715 C CA . ARG A 1 96 ? -9.114 1.973 -11.682 1.00 96.94 96 ARG A CA 1
ATOM 716 C C . ARG A 1 96 ? -8.433 2.709 -10.541 1.00 96.94 96 ARG A C 1
ATOM 718 O O . ARG A 1 96 ? -9.063 3.494 -9.842 1.00 96.94 96 ARG A O 1
ATOM 725 N N . GLN A 1 97 ? -7.137 2.482 -10.380 1.00 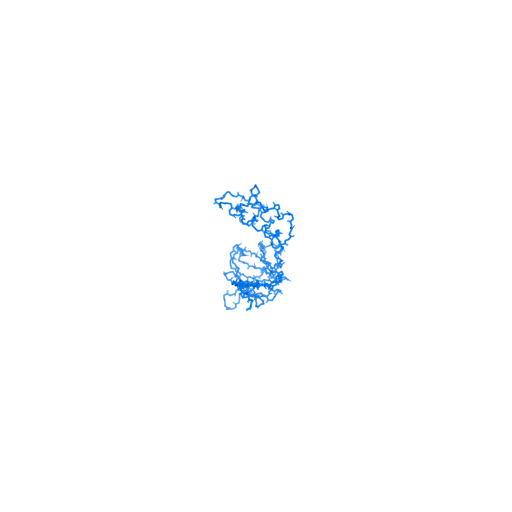96.69 97 GLN A N 1
ATOM 726 C CA . GLN A 1 97 ? -6.337 3.098 -9.328 1.00 96.69 97 GLN A CA 1
ATOM 727 C C . GLN A 1 97 ? -5.088 3.723 -9.941 1.00 96.69 97 GLN A C 1
ATOM 729 O O . GLN A 1 97 ? -4.377 3.067 -10.698 1.00 96.69 97 GLN A O 1
ATOM 734 N N . TYR A 1 98 ? -4.828 4.984 -9.608 1.00 97.38 98 TYR A N 1
ATOM 735 C CA . TYR A 1 98 ? -3.683 5.741 -10.103 1.00 97.38 98 TYR A CA 1
ATOM 736 C C . TYR A 1 98 ? -2.608 5.883 -9.021 1.00 97.38 98 TYR A C 1
ATOM 738 O O . TYR A 1 98 ? -2.918 6.087 -7.843 1.00 97.38 98 TYR A O 1
ATOM 746 N N . PHE A 1 99 ? -1.348 5.755 -9.428 1.00 98.00 99 PHE A N 1
ATOM 747 C CA . PHE A 1 99 ? -0.176 5.742 -8.564 1.00 98.00 99 PHE A CA 1
ATOM 748 C C . PHE A 1 99 ? 0.857 6.727 -9.111 1.00 98.00 99 PHE A C 1
ATOM 750 O O . PHE A 1 99 ? 1.420 6.500 -10.177 1.00 98.00 99 PHE A O 1
ATOM 757 N N . ALA A 1 100 ? 1.103 7.800 -8.363 1.00 97.44 100 ALA A N 1
ATOM 758 C CA . ALA A 1 100 ? 2.060 8.850 -8.695 1.00 97.44 100 ALA A CA 1
ATOM 759 C C . ALA A 1 100 ? 2.557 9.551 -7.425 1.00 97.44 100 ALA A C 1
ATOM 761 O O . ALA A 1 100 ? 1.991 9.375 -6.334 1.00 97.44 100 ALA A O 1
ATOM 762 N N . GLY A 1 101 ? 3.613 10.342 -7.591 1.00 96.31 101 GLY A N 1
ATOM 763 C CA . GLY A 1 101 ? 4.283 11.128 -6.572 1.00 96.31 101 GLY A CA 1
ATOM 764 C C . GLY A 1 101 ? 4.864 10.288 -5.440 1.00 96.31 101 GLY A C 1
ATOM 765 O O . GLY A 1 101 ? 4.668 9.073 -5.347 1.00 96.31 101 GLY A O 1
ATOM 766 N N . LEU A 1 102 ? 5.498 10.964 -4.480 1.00 95.12 102 LEU A N 1
ATOM 767 C CA . LEU A 1 102 ? 6.169 10.314 -3.348 1.00 95.12 102 LEU A CA 1
ATOM 768 C C . LEU A 1 102 ? 5.233 9.503 -2.438 1.00 95.12 102 LEU A C 1
ATOM 770 O O . LEU A 1 102 ? 5.706 8.757 -1.578 1.00 95.12 102 LEU A O 1
ATOM 774 N N . ARG A 1 103 ? 3.912 9.553 -2.650 1.00 94.50 103 ARG A N 1
ATOM 775 C CA . ARG A 1 103 ? 2.955 8.622 -2.037 1.00 94.50 103 ARG A CA 1
ATOM 776 C C . ARG A 1 103 ? 3.139 7.182 -2.521 1.00 94.50 103 ARG A C 1
ATOM 778 O O . ARG A 1 103 ? 2.973 6.269 -1.714 1.00 94.50 103 ARG A O 1
ATOM 785 N N . TYR A 1 104 ? 3.497 6.978 -3.791 1.00 97.50 104 TYR A N 1
ATOM 786 C CA . TYR A 1 104 ? 3.645 5.644 -4.381 1.00 97.50 104 TYR A CA 1
ATOM 787 C C . TYR A 1 104 ? 4.947 5.431 -5.153 1.00 97.50 104 TYR A C 1
ATOM 789 O O . TYR A 1 104 ? 5.515 4.345 -5.055 1.00 97.50 104 TYR A O 1
ATOM 797 N N . LEU A 1 105 ? 5.460 6.438 -5.856 1.00 97.94 1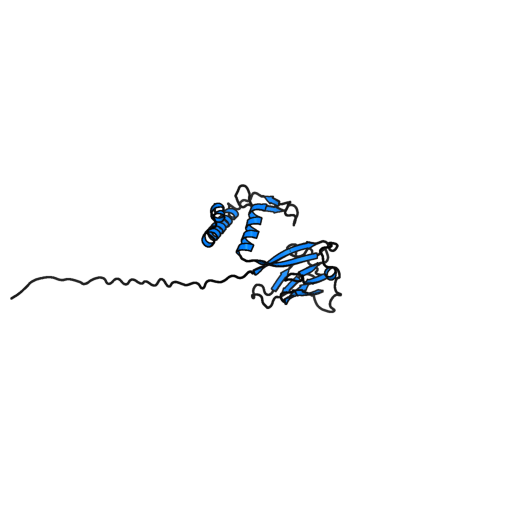05 LEU A N 1
ATOM 798 C CA . LEU A 1 105 ? 6.595 6.335 -6.774 1.00 97.94 105 LEU A CA 1
ATOM 799 C C . LEU A 1 105 ? 7.712 7.327 -6.396 1.00 97.94 105 LEU A C 1
ATOM 801 O O . LEU A 1 105 ? 7.402 8.426 -5.940 1.00 97.94 105 LEU A O 1
ATOM 805 N N . PRO A 1 106 ? 9.005 6.969 -6.530 1.00 96.62 106 PRO A N 1
ATOM 806 C CA . PRO A 1 106 ? 10.093 7.907 -6.249 1.00 96.62 106 PRO A CA 1
ATOM 807 C C . PRO A 1 106 ? 10.284 8.935 -7.381 1.00 96.62 106 PRO A C 1
ATOM 809 O O . PRO A 1 106 ? 11.013 9.905 -7.203 1.00 96.62 106 PRO A O 1
ATOM 812 N N . ASP A 1 107 ? 9.653 8.710 -8.536 1.00 96.44 107 ASP A N 1
ATOM 813 C CA . ASP A 1 107 ? 9.529 9.618 -9.683 1.00 96.44 107 ASP A CA 1
ATOM 814 C C . ASP A 1 107 ? 8.362 9.129 -10.556 1.00 96.44 107 ASP A C 1
ATOM 816 O O . ASP A 1 107 ? 8.026 7.945 -10.508 1.00 96.44 107 ASP A O 1
ATOM 820 N N . ASP A 1 108 ? 7.724 10.014 -11.316 1.00 96.38 108 ASP A N 1
ATOM 821 C CA . ASP A 1 108 ? 6.531 9.657 -12.091 1.00 96.38 108 ASP A CA 1
ATOM 822 C C . ASP A 1 108 ? 6.853 8.989 -13.434 1.00 96.38 108 ASP A C 1
ATOM 824 O O . ASP A 1 108 ? 5.994 8.318 -13.998 1.00 96.38 108 ASP A O 1
ATOM 828 N N . GLU A 1 109 ? 8.076 9.088 -13.954 1.00 94.88 109 GLU A N 1
ATOM 829 C CA . GLU A 1 109 ? 8.419 8.462 -15.227 1.00 94.88 109 GLU A CA 1
ATOM 830 C C . GLU A 1 109 ? 8.654 6.957 -15.045 1.00 94.88 109 GLU A C 1
ATOM 832 O O . GLU A 1 109 ? 9.729 6.525 -14.619 1.00 94.88 109 GLU A O 1
ATOM 837 N N . VAL A 1 110 ? 7.641 6.141 -15.358 1.00 95.88 110 VAL A N 1
ATOM 838 C CA . VAL A 1 110 ? 7.695 4.679 -15.235 1.00 95.88 110 VAL A CA 1
ATOM 839 C C . VAL A 1 110 ? 8.370 4.061 -16.456 1.00 95.88 110 VAL A C 1
ATOM 841 O O . VAL A 1 110 ? 7.890 4.174 -17.582 1.00 95.88 110 VAL A O 1
ATOM 844 N N . LEU A 1 111 ? 9.460 3.339 -16.207 1.00 94.06 111 LEU A N 1
ATOM 845 C CA . LEU A 1 111 ? 10.280 2.685 -17.226 1.00 94.06 111 LEU A CA 1
ATOM 846 C C . LEU A 1 111 ? 10.011 1.182 -17.330 1.00 94.06 111 LEU A C 1
ATOM 848 O O . LEU A 1 111 ? 10.151 0.616 -18.409 1.00 94.06 111 LEU A O 1
ATOM 852 N N . ASN A 1 112 ? 9.655 0.520 -16.224 1.00 95.31 112 ASN A N 1
ATOM 853 C CA . ASN A 1 112 ? 9.326 -0.905 -16.235 1.00 95.31 112 ASN A CA 1
ATOM 854 C C . ASN A 1 112 ? 8.361 -1.297 -15.108 1.00 95.31 112 ASN A C 1
ATOM 856 O O . ASN A 1 112 ? 8.343 -0.677 -14.041 1.00 95.31 112 ASN A O 1
ATOM 860 N N . LEU A 1 113 ? 7.610 -2.373 -15.335 1.00 96.81 113 LEU A N 1
ATOM 861 C CA . LEU A 1 113 ? 6.699 -3.003 -14.392 1.00 96.81 113 LEU A CA 1
ATOM 862 C C . LEU A 1 113 ? 6.925 -4.516 -14.375 1.00 96.81 113 LEU A C 1
ATOM 864 O O . LEU A 1 113 ? 6.933 -5.155 -15.423 1.00 96.81 113 LEU A O 1
ATOM 868 N N . VAL A 1 114 ? 7.038 -5.101 -13.184 1.00 96.62 114 VAL A N 1
ATOM 869 C CA . VAL A 1 114 ? 7.138 -6.557 -12.999 1.00 96.62 114 VAL A CA 1
ATOM 870 C C . VAL A 1 114 ? 6.243 -6.968 -11.837 1.00 96.62 114 VAL A C 1
ATOM 872 O O . VAL A 1 114 ? 6.306 -6.356 -10.777 1.00 96.62 114 VAL A O 1
ATOM 875 N N . ALA A 1 115 ? 5.390 -7.977 -12.015 1.00 96.75 115 ALA A N 1
ATOM 876 C CA . ALA A 1 115 ? 4.554 -8.494 -10.929 1.00 96.75 115 ALA A CA 1
ATOM 877 C C . ALA A 1 115 ? 5.419 -8.960 -9.750 1.00 96.75 115 ALA A C 1
ATOM 879 O O . ALA A 1 115 ? 6.441 -9.615 -9.951 1.00 96.75 115 ALA A O 1
ATOM 880 N N . ASP A 1 116 ? 5.008 -8.650 -8.517 1.00 91.88 116 ASP A N 1
ATOM 881 C CA . ASP A 1 116 ? 5.415 -9.519 -7.417 1.00 91.88 116 ASP A CA 1
ATOM 882 C C . ASP A 1 116 ? 4.575 -10.794 -7.528 1.00 91.88 116 ASP A C 1
ATOM 884 O O . ASP A 1 116 ? 3.438 -10.744 -7.992 1.00 91.88 116 ASP A O 1
ATOM 888 N N . ASN A 1 117 ? 5.111 -11.958 -7.173 1.00 84.00 117 ASN A N 1
ATOM 889 C CA . ASN A 1 117 ? 4.413 -13.244 -7.336 1.00 84.00 117 ASN A CA 1
ATOM 890 C C . ASN A 1 117 ? 3.122 -13.380 -6.479 1.00 84.00 117 ASN A C 1
ATOM 892 O O . ASN A 1 117 ? 2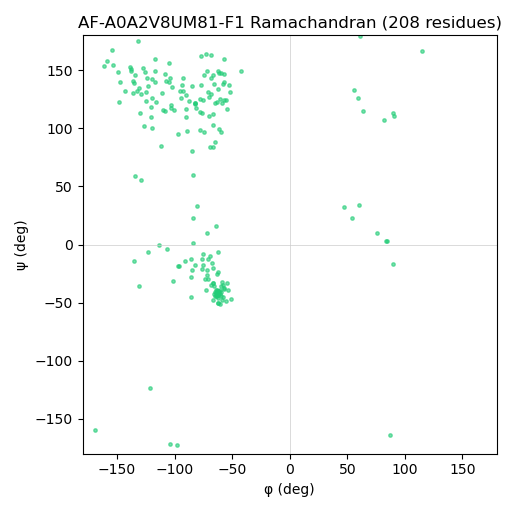.633 -14.487 -6.269 1.00 84.00 117 ASN A O 1
ATOM 896 N N . ALA A 1 118 ? 2.584 -12.276 -5.951 1.00 88.56 118 ALA A N 1
ATOM 897 C CA . ALA A 1 118 ? 1.318 -12.145 -5.257 1.00 88.56 118 ALA A CA 1
ATOM 898 C C . ALA A 1 118 ? 0.416 -11.115 -5.982 1.00 88.56 118 ALA A C 1
ATOM 900 O O . ALA A 1 118 ? 0.056 -11.300 -7.143 1.00 88.56 118 ALA A O 1
ATOM 901 N N . ARG A 1 119 ? -0.037 -10.064 -5.287 1.00 91.44 119 ARG A N 1
ATOM 902 C CA . ARG A 1 119 ? -0.980 -9.053 -5.814 1.00 91.44 119 ARG A CA 1
ATOM 903 C C . ARG A 1 119 ? -0.324 -7.707 -6.126 1.00 91.44 119 ARG A C 1
ATOM 905 O O . ARG A 1 119 ? -1.002 -6.768 -6.539 1.00 91.44 119 ARG A O 1
ATOM 912 N N . GLY A 1 120 ? 0.958 -7.572 -5.829 1.00 95.12 120 GLY A N 1
ATOM 913 C CA . GLY A 1 120 ? 1.691 -6.330 -5.964 1.00 95.12 120 GLY A CA 1
ATOM 914 C C . GLY A 1 120 ? 2.490 -6.240 -7.256 1.00 95.12 120 GLY A C 1
ATOM 915 O O . GLY A 1 120 ? 2.377 -7.052 -8.177 1.00 95.12 120 GLY A O 1
ATOM 916 N N . ILE A 1 121 ? 3.284 -5.181 -7.329 1.00 97.94 121 ILE A N 1
ATOM 917 C CA . ILE A 1 121 ? 4.035 -4.795 -8.512 1.00 97.94 121 ILE A CA 1
ATOM 918 C C . ILE A 1 121 ? 5.349 -4.130 -8.095 1.00 97.94 121 ILE A C 1
ATOM 920 O O . ILE A 1 121 ? 5.406 -3.321 -7.165 1.00 97.94 121 ILE A O 1
ATOM 924 N N . TRP A 1 122 ? 6.411 -4.456 -8.811 1.00 98.06 122 TRP A N 1
ATOM 925 C CA . TRP A 1 122 ? 7.649 -3.702 -8.849 1.00 98.06 122 TRP A CA 1
ATOM 926 C C . TRP A 1 122 ? 7.563 -2.668 -9.967 1.00 98.06 122 TRP A C 1
ATOM 928 O O . TRP A 1 122 ? 7.252 -3.007 -11.107 1.00 98.06 122 TRP A O 1
ATOM 938 N N . VAL A 1 123 ? 7.856 -1.414 -9.645 1.00 97.94 123 VAL A N 1
ATOM 939 C CA . VAL A 1 123 ? 7.797 -0.277 -10.564 1.00 97.94 123 VAL A CA 1
ATOM 940 C C . VAL A 1 123 ? 9.176 0.354 -10.645 1.00 97.94 123 VAL A C 1
ATOM 942 O O . VAL A 1 123 ? 9.622 0.984 -9.687 1.00 97.94 123 VAL A O 1
ATOM 945 N N . ARG A 1 124 ? 9.856 0.208 -11.783 1.00 97.06 124 ARG A N 1
ATOM 946 C CA . ARG A 1 124 ? 11.069 0.973 -12.083 1.00 97.06 124 ARG A CA 1
ATOM 947 C C . ARG A 1 124 ? 10.653 2.329 -12.615 1.00 97.06 124 ARG A C 1
ATOM 949 O O . ARG A 1 124 ? 9.977 2.406 -13.636 1.00 97.06 124 ARG A O 1
ATOM 956 N N . THR A 1 125 ? 11.097 3.380 -11.948 1.00 96.19 125 THR A N 1
ATOM 957 C CA . THR A 1 125 ? 10.953 4.756 -12.432 1.00 96.19 125 THR A CA 1
ATOM 958 C C . THR A 1 125 ? 12.286 5.251 -12.981 1.00 96.19 125 THR A C 1
ATOM 960 O O . THR A 1 125 ? 13.225 4.465 -13.067 1.00 96.19 125 THR A O 1
ATOM 963 N N . ARG A 1 126 ? 12.441 6.529 -13.328 1.00 94.31 126 ARG A N 1
ATOM 964 C CA . ARG A 1 126 ? 13.757 7.086 -13.682 1.00 94.31 126 ARG A CA 1
ATOM 965 C C . ARG A 1 126 ? 14.737 7.076 -12.501 1.00 94.31 126 ARG A C 1
ATOM 967 O O . ARG A 1 126 ? 15.881 6.636 -12.640 1.00 94.31 126 AR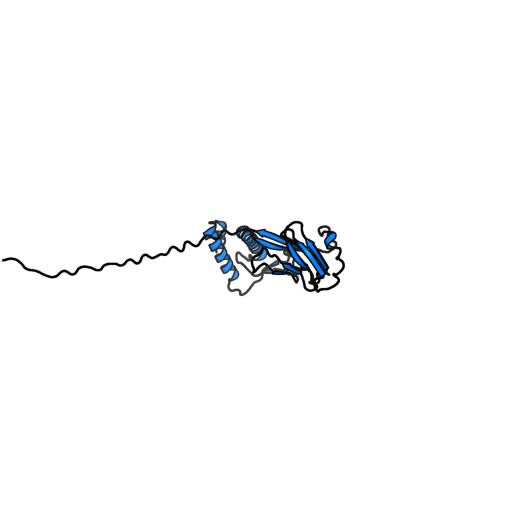G A O 1
ATOM 974 N N . THR A 1 127 ? 14.284 7.481 -11.315 1.00 95.56 127 THR A N 1
ATOM 975 C CA . THR A 1 127 ? 15.145 7.750 -10.143 1.00 95.56 127 THR A CA 1
ATOM 976 C C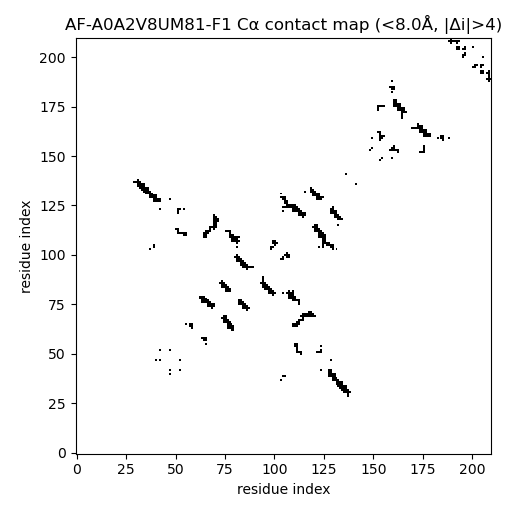 . THR A 1 127 ? 15.268 6.584 -9.163 1.00 95.56 127 THR A C 1
ATOM 978 O O . THR A 1 127 ? 16.217 6.546 -8.388 1.00 95.56 127 THR A O 1
ATOM 981 N N . GLY A 1 128 ? 14.358 5.608 -9.193 1.00 96.56 128 GLY A N 1
ATOM 982 C CA . GLY A 1 128 ? 14.395 4.495 -8.246 1.00 96.56 128 GLY A CA 1
ATOM 983 C C . GLY A 1 128 ? 13.448 3.359 -8.599 1.00 96.56 128 GLY A C 1
ATOM 984 O O . GLY A 1 128 ? 13.048 3.199 -9.756 1.00 96.56 128 GLY A O 1
ATOM 985 N N . VAL A 1 129 ? 13.127 2.546 -7.595 1.00 97.88 129 VAL A N 1
ATOM 986 C CA . VAL A 1 129 ? 12.166 1.447 -7.706 1.00 97.88 129 VAL A CA 1
ATOM 987 C C . VAL A 1 129 ? 11.169 1.513 -6.552 1.00 97.88 129 VAL A C 1
ATOM 989 O O . VAL A 1 129 ? 11.563 1.672 -5.397 1.00 97.88 129 VAL A O 1
ATOM 992 N N . SER A 1 130 ? 9.885 1.347 -6.854 1.00 98.25 130 SER A N 1
ATOM 993 C CA . SER A 1 130 ? 8.855 1.057 -5.854 1.00 98.25 130 SER A CA 1
ATOM 994 C C . SER A 1 130 ? 8.492 -0.415 -5.874 1.00 98.25 130 SER A C 1
ATOM 996 O O . SER A 1 130 ? 8.224 -0.965 -6.935 1.00 98.25 130 SER A O 1
ATOM 998 N N . HIS A 1 131 ? 8.376 -1.029 -4.704 1.00 98.25 131 HIS A N 1
ATOM 999 C CA . HIS A 1 131 ? 7.578 -2.240 -4.532 1.00 98.25 131 HIS A CA 1
ATOM 1000 C C . HIS A 1 131 ? 6.247 -1.833 -3.913 1.00 98.25 131 HIS A C 1
ATOM 1002 O O . HIS A 1 131 ? 6.227 -1.272 -2.816 1.00 98.25 131 HIS A O 1
ATOM 1008 N N . ILE A 1 132 ? 5.153 -2.030 -4.644 1.00 98.31 132 ILE A N 1
ATOM 1009 C CA . ILE A 1 132 ? 3.796 -1.740 -4.183 1.00 98.31 132 ILE A CA 1
ATOM 1010 C C . ILE A 1 132 ? 3.096 -3.068 -3.941 1.00 98.31 132 ILE A C 1
ATOM 1012 O O . ILE A 1 132 ? 2.827 -3.808 -4.879 1.00 98.31 132 ILE A O 1
ATOM 1016 N N . GLU A 1 133 ? 2.757 -3.342 -2.690 1.00 97.25 133 GLU A N 1
ATOM 1017 C CA . GLU A 1 133 ? 2.090 -4.568 -2.270 1.00 97.25 133 GLU A CA 1
ATOM 1018 C C . GLU A 1 133 ? 0.611 -4.308 -1.979 1.00 97.25 133 GLU A C 1
ATOM 1020 O O . GLU A 1 133 ? 0.235 -3.283 -1.399 1.00 97.25 133 GLU A O 1
ATOM 1025 N N . LEU A 1 134 ? -0.233 -5.279 -2.321 1.00 95.69 134 LEU A N 1
ATOM 1026 C CA . LEU A 1 134 ? -1.658 -5.289 -1.998 1.00 95.69 134 LEU A CA 1
ATOM 1027 C C . LEU A 1 134 ? -1.948 -6.407 -0.992 1.00 95.69 134 LEU A C 1
ATOM 1029 O O . LEU A 1 134 ? -2.317 -7.524 -1.357 1.00 95.69 134 LEU A O 1
ATOM 1033 N N . ARG A 1 135 ? -1.762 -6.104 0.296 1.00 95.31 135 ARG A N 1
ATOM 1034 C CA . ARG A 1 135 ? -1.898 -7.077 1.390 1.00 95.31 135 ARG A CA 1
ATOM 1035 C C . ARG A 1 135 ? -3.349 -7.136 1.858 1.00 95.31 135 ARG A C 1
ATOM 1037 O O . ARG A 1 135 ? -3.916 -6.110 2.228 1.00 95.31 135 ARG A O 1
ATOM 1044 N N . ALA A 1 136 ? -3.968 -8.313 1.840 1.00 94.38 136 ALA A N 1
ATOM 1045 C CA . ALA A 1 136 ? -5.335 -8.475 2.330 1.00 94.38 136 ALA A CA 1
ATOM 1046 C C . ALA A 1 136 ? -5.385 -8.287 3.854 1.00 94.38 136 ALA A C 1
ATOM 1048 O O . ALA A 1 136 ? -4.602 -8.902 4.574 1.00 94.38 136 ALA A O 1
ATOM 1049 N N . MET A 1 137 ? -6.300 -7.443 4.340 1.00 96.44 137 MET A N 1
ATOM 1050 C CA . MET A 1 137 ? -6.490 -7.197 5.773 1.00 96.44 137 MET A CA 1
ATOM 1051 C C . MET A 1 137 ? -7.975 -7.189 6.130 1.00 96.44 137 MET A C 1
ATOM 1053 O O . MET A 1 137 ? -8.786 -6.610 5.403 1.00 96.44 137 MET A O 1
ATOM 1057 N N . THR A 1 138 ? -8.338 -7.786 7.265 1.00 95.81 138 THR A N 1
ATOM 1058 C CA . THR A 1 138 ? -9.637 -7.528 7.904 1.00 95.81 138 THR A CA 1
ATOM 1059 C C . THR A 1 138 ? -9.685 -6.093 8.436 1.00 95.81 138 THR A C 1
ATOM 1061 O O . THR A 1 138 ? -8.647 -5.452 8.626 1.00 95.81 138 THR A O 1
ATOM 1064 N N . LEU A 1 139 ? -10.884 -5.579 8.734 1.00 92.06 139 LEU A N 1
ATOM 1065 C CA . LEU A 1 139 ? -10.999 -4.282 9.410 1.00 92.06 139 LEU A CA 1
ATOM 1066 C C . LEU A 1 139 ? -10.297 -4.275 10.776 1.00 92.06 139 LEU A C 1
ATOM 1068 O O . LEU A 1 139 ? -9.682 -3.272 11.115 1.00 92.06 139 LEU A O 1
ATOM 1072 N N . GLY A 1 140 ? -10.326 -5.392 11.513 1.00 92.31 140 GLY A N 1
ATOM 1073 C CA . GLY A 1 140 ? -9.614 -5.533 12.787 1.00 92.31 140 GLY A CA 1
ATOM 1074 C C . GLY A 1 140 ? -8.097 -5.409 12.626 1.00 92.31 140 GLY A C 1
ATOM 1075 O O . GLY A 1 140 ? -7.484 -4.564 13.267 1.00 92.31 140 GLY A O 1
ATOM 1076 N N . GLN A 1 141 ? -7.505 -6.151 11.684 1.00 96.00 141 GLN A N 1
ATOM 1077 C CA . GLN A 1 141 ? -6.067 -6.056 11.384 1.00 96.00 141 GLN A CA 1
ATOM 1078 C C . GLN A 1 141 ? -5.671 -4.648 10.922 1.00 96.00 141 GLN A C 1
ATOM 1080 O O . GLN A 1 141 ? -4.602 -4.140 11.260 1.00 96.00 141 GLN A O 1
ATOM 1085 N N . LYS A 1 142 ? -6.528 -4.000 10.120 1.00 95.69 142 LYS A N 1
ATOM 1086 C CA . LYS A 1 142 ? -6.302 -2.621 9.678 1.00 95.69 142 LYS A CA 1
ATOM 1087 C C . LYS A 1 142 ? -6.360 -1.648 10.857 1.00 95.69 142 LYS A C 1
ATOM 1089 O O . LYS A 1 142 ? -5.512 -0.763 10.927 1.00 95.69 142 LYS A O 1
ATOM 1094 N N . ALA A 1 143 ? -7.317 -1.818 11.770 1.00 94.06 143 ALA A N 1
ATOM 1095 C CA . ALA A 1 143 ? -7.420 -1.014 12.983 1.00 94.06 143 ALA A CA 1
ATOM 1096 C C . ALA A 1 143 ? -6.159 -1.166 13.842 1.00 94.06 143 ALA A C 1
ATOM 1098 O O . ALA A 1 143 ? -5.507 -0.168 14.116 1.00 94.06 143 ALA A O 1
ATOM 1099 N N . GLU A 1 144 ? -5.726 -2.394 14.144 1.00 94.50 144 GLU A N 1
ATOM 1100 C CA . GLU A 1 144 ? -4.492 -2.669 14.903 1.00 94.50 144 GLU A CA 1
ATOM 1101 C C . GLU A 1 144 ? -3.252 -1.982 14.307 1.00 94.50 144 GLU A C 1
ATOM 1103 O O . GLU A 1 144 ? -2.404 -1.458 15.033 1.00 94.50 144 GLU A O 1
ATOM 1108 N N . PHE A 1 145 ? -3.148 -1.939 12.975 1.00 95.69 145 PHE A N 1
ATOM 1109 C CA . PHE A 1 145 ? -2.059 -1.244 12.292 1.00 95.69 145 PHE A CA 1
ATOM 1110 C C . PHE A 1 145 ? -2.076 0.276 12.534 1.00 95.69 145 PHE A C 1
ATOM 1112 O O . PHE A 1 145 ? -1.018 0.878 12.747 1.00 95.69 145 PHE A O 1
ATOM 1119 N N . PHE A 1 146 ? -3.254 0.907 12.501 1.00 94.44 146 PHE A N 1
ATOM 1120 C CA . PHE A 1 146 ? -3.394 2.335 12.798 1.00 94.44 146 PHE A CA 1
ATOM 1121 C C . PHE A 1 146 ? -3.238 2.633 14.290 1.00 94.44 146 PHE A C 1
ATOM 1123 O O . PHE A 1 146 ? -2.539 3.583 14.623 1.00 94.44 146 PHE A O 1
ATOM 1130 N N . GLU A 1 147 ? -3.763 1.780 15.167 1.00 94.25 147 GLU A N 1
ATOM 1131 C CA . GLU A 1 147 ? -3.581 1.863 16.620 1.00 94.25 147 GLU A CA 1
ATOM 1132 C C . GLU A 1 147 ? -2.101 1.882 17.002 1.00 94.25 147 GLU A C 1
ATOM 1134 O O . GLU A 1 147 ? -1.633 2.761 17.727 1.00 94.25 147 GLU A O 1
ATOM 1139 N N . LYS A 1 148 ? -1.321 0.953 16.437 1.00 95.56 148 LYS A N 1
ATOM 1140 C CA . LYS A 1 148 ? 0.130 0.927 16.627 1.00 95.56 148 LYS A CA 1
ATOM 1141 C C . LYS A 1 148 ? 0.777 2.238 16.173 1.00 95.56 148 LYS A C 1
ATOM 1143 O O . LYS A 1 148 ? 1.597 2.801 16.891 1.00 95.56 148 LYS A O 1
ATOM 1148 N N . ARG A 1 149 ? 0.392 2.751 15.001 1.00 95.19 149 ARG A N 1
ATOM 1149 C CA . ARG A 1 149 ? 0.912 4.019 14.466 1.00 95.19 149 ARG A CA 1
ATOM 1150 C C . ARG A 1 149 ? 0.573 5.214 15.357 1.00 95.19 149 ARG A C 1
ATOM 1152 O O . ARG A 1 149 ? 1.437 6.070 15.519 1.00 95.19 149 ARG A O 1
ATOM 1159 N N . ILE A 1 150 ? -0.641 5.275 15.897 1.00 95.12 150 ILE A N 1
ATOM 1160 C CA . ILE A 1 150 ? -1.076 6.349 16.794 1.00 95.12 150 ILE A CA 1
ATOM 1161 C C . ILE A 1 150 ? -0.208 6.343 18.053 1.00 95.12 150 ILE A C 1
ATOM 1163 O O . ILE A 1 150 ? 0.414 7.354 18.359 1.00 95.12 150 ILE A O 1
ATOM 1167 N N . ARG A 1 151 ? -0.049 5.188 18.705 1.00 93.12 151 ARG A N 1
ATOM 1168 C CA . ARG A 1 151 ? 0.779 5.068 19.919 1.00 93.12 151 ARG A CA 1
ATOM 1169 C C . ARG A 1 151 ? 2.250 5.391 19.691 1.00 93.12 151 ARG A C 1
ATOM 1171 O O . ARG A 1 151 ? 2.880 6.015 20.529 1.00 93.12 151 ARG A O 1
ATOM 1178 N N . GLU A 1 152 ? 2.807 4.964 18.561 1.00 95.31 152 GLU A N 1
ATOM 1179 C CA . GLU A 1 152 ? 4.228 5.178 18.267 1.00 95.31 152 GLU A CA 1
ATOM 1180 C C . GLU A 1 152 ? 4.571 6.624 17.903 1.00 95.31 152 GLU A C 1
ATOM 1182 O O . GLU A 1 152 ? 5.721 7.025 18.065 1.00 95.31 152 GLU A O 1
ATOM 1187 N N . ARG A 1 153 ? 3.634 7.376 17.309 1.00 95.31 153 ARG A N 1
ATOM 1188 C CA . ARG A 1 153 ? 3.971 8.642 16.632 1.00 95.31 153 ARG A CA 1
ATOM 1189 C C . ARG A 1 153 ? 3.052 9.817 16.917 1.00 95.31 153 ARG A C 1
ATOM 1191 O O . ARG A 1 153 ? 3.453 10.933 16.603 1.00 95.31 153 ARG A O 1
ATOM 1198 N N . HIS A 1 154 ? 1.877 9.583 17.490 1.00 95.38 154 HIS A N 1
ATOM 1199 C CA . HIS A 1 154 ? 0.857 10.602 17.737 1.00 95.38 154 HIS A CA 1
ATOM 1200 C C . HIS A 1 154 ? 0.450 10.711 19.211 1.00 95.38 154 HIS A C 1
ATOM 1202 O O 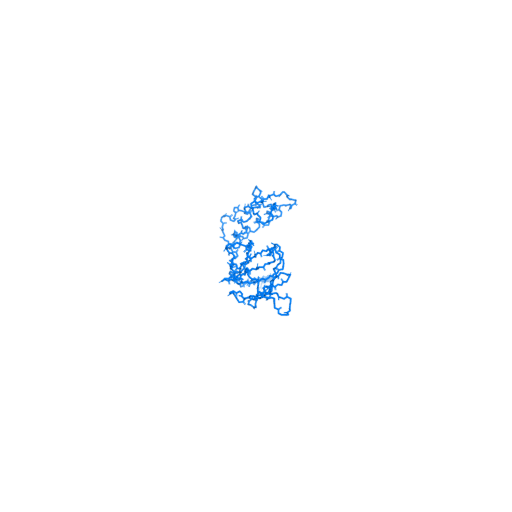. HIS A 1 154 ? -0.296 11.622 19.544 1.00 95.38 154 HIS A O 1
ATOM 1208 N N . ASP A 1 155 ? 0.922 9.831 20.096 1.00 93.75 155 ASP A N 1
ATOM 1209 C CA . ASP A 1 155 ? 0.671 9.951 21.534 1.00 93.75 155 ASP A CA 1
ATOM 1210 C C . ASP A 1 155 ? 1.561 11.043 22.140 1.00 93.75 155 ASP A C 1
ATOM 1212 O O . ASP A 1 155 ? 2.786 10.917 22.213 1.00 93.75 155 ASP A O 1
ATOM 1216 N N . ARG A 1 156 ? 0.924 12.123 22.589 1.00 92.06 156 ARG A N 1
ATOM 1217 C CA . ARG A 1 156 ? 1.538 13.189 23.370 1.00 92.06 156 ARG A CA 1
ATOM 1218 C C . ARG A 1 156 ? 0.833 13.278 24.719 1.00 92.06 156 ARG A C 1
ATOM 1220 O O . ARG A 1 156 ? -0.223 13.894 24.834 1.00 92.06 156 ARG A O 1
ATOM 1227 N N . TYR A 1 157 ? 1.449 12.697 25.745 1.00 91.31 157 TYR A N 1
ATOM 1228 C CA . TYR A 1 157 ? 0.932 12.681 27.123 1.00 91.31 157 TYR A CA 1
ATOM 1229 C C . TYR A 1 157 ? -0.444 12.001 27.266 1.00 91.31 157 TYR A C 1
ATOM 1231 O O . TYR A 1 157 ? -1.259 12.414 28.087 1.00 91.31 157 TYR A O 1
ATOM 1239 N N . GLY A 1 158 ? -0.714 10.967 26.467 1.00 89.88 158 GLY A N 1
ATOM 1240 C CA . GLY A 1 158 ? -1.994 10.259 26.432 1.00 89.88 158 GLY A CA 1
ATOM 1241 C C . GLY A 1 158 ? -3.051 10.915 25.542 1.00 89.88 158 GLY A C 1
ATOM 1242 O O . GLY A 1 158 ? -4.174 10.424 25.482 1.00 89.88 158 GLY A O 1
ATOM 1243 N N . LEU A 1 159 ? -2.711 12.004 24.847 1.00 91.69 159 LEU A N 1
ATOM 1244 C CA . LEU A 1 159 ? -3.576 12.681 23.882 1.00 91.69 159 LEU A CA 1
ATOM 1245 C C . LEU A 1 159 ? -3.077 12.432 22.460 1.00 91.69 159 LEU A C 1
ATOM 1247 O O . LEU A 1 159 ? -1.872 12.359 22.222 1.00 91.69 159 LEU A O 1
ATOM 1251 N N . VAL A 1 160 ? -3.997 12.356 21.498 1.00 94.25 160 VAL A N 1
ATOM 1252 C CA . VAL A 1 160 ? -3.633 12.219 20.085 1.00 94.25 160 VAL A CA 1
ATOM 1253 C C . VAL A 1 160 ? -3.288 13.596 19.527 1.00 94.25 160 VAL A C 1
ATOM 1255 O O . VAL A 1 160 ? -4.126 14.495 19.467 1.00 94.25 160 VAL A O 1
ATOM 1258 N N . ALA A 1 161 ? -2.041 13.755 19.102 1.00 93.50 161 ALA A N 1
ATOM 1259 C CA . ALA A 1 161 ? -1.492 14.988 18.568 1.00 93.50 161 ALA A CA 1
ATOM 1260 C C . ALA A 1 161 ? -1.050 14.837 17.108 1.00 93.50 161 ALA A C 1
ATOM 1262 O O . ALA A 1 161 ? -0.780 13.745 16.592 1.00 93.50 161 ALA A O 1
ATOM 1263 N N . SER A 1 162 ? -0.946 15.982 16.443 1.00 93.31 162 SER A N 1
ATOM 1264 C CA . SER A 1 162 ? -0.296 16.077 15.142 1.00 93.31 162 SER A CA 1
ATOM 1265 C C . SER A 1 162 ? 1.177 15.674 15.270 1.00 93.31 162 SER A C 1
ATOM 1267 O O . SER A 1 162 ? 1.818 15.894 16.302 1.00 93.31 162 SER A O 1
ATOM 1269 N N . SER A 1 163 ? 1.718 15.070 14.217 1.00 94.38 163 SER A N 1
ATOM 1270 C CA . SER A 1 163 ? 3.144 14.779 14.135 1.00 94.38 163 SER A CA 1
ATOM 1271 C C . SER A 1 163 ? 3.664 15.063 12.736 1.00 94.38 163 SER A C 1
ATOM 1273 O O . SER A 1 163 ? 2.924 14.971 1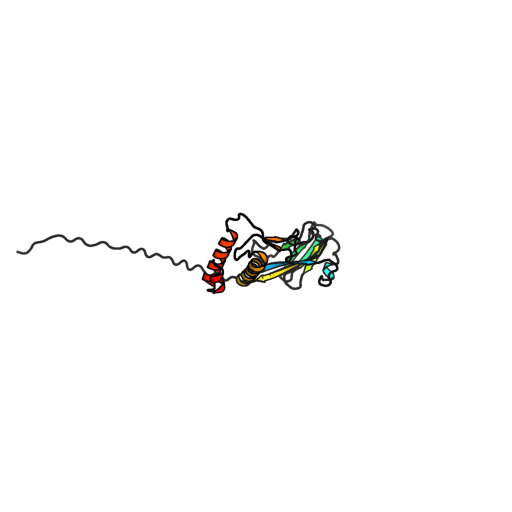1.749 1.00 94.38 163 SER A O 1
ATOM 1275 N N . ARG A 1 164 ? 4.952 15.390 12.654 1.00 94.38 164 ARG A N 1
ATOM 1276 C CA . ARG A 1 164 ? 5.672 15.552 11.392 1.00 94.38 164 ARG A CA 1
ATOM 1277 C C . ARG A 1 164 ? 6.936 14.710 11.381 1.00 94.38 164 ARG A C 1
ATOM 1279 O O . ARG A 1 164 ? 7.531 14.448 12.421 1.00 94.38 164 ARG A O 1
ATOM 1286 N N . LEU A 1 165 ? 7.359 14.306 10.190 1.00 94.94 165 LEU A N 1
ATOM 1287 C CA . LEU A 1 165 ? 8.685 13.731 9.983 1.00 94.94 165 LEU A CA 1
ATOM 1288 C C . LEU A 1 165 ? 9.620 14.856 9.540 1.00 94.94 165 LEU A C 1
ATOM 1290 O O . LEU A 1 165 ? 9.313 15.534 8.561 1.00 94.94 165 LEU A O 1
ATOM 1294 N N . GLU A 1 166 ? 10.748 15.051 10.224 1.00 95.31 166 GLU A N 1
ATOM 1295 C CA . GLU A 1 166 ? 11.768 16.002 9.752 1.00 95.31 166 GLU A CA 1
ATOM 1296 C C . GLU A 1 166 ? 12.367 15.571 8.414 1.00 95.31 166 GLU A C 1
ATOM 1298 O O . GLU A 1 166 ? 12.595 16.398 7.536 1.00 95.31 166 GLU A O 1
ATOM 1303 N N . THR A 1 167 ? 12.587 14.266 8.247 1.00 94.06 167 THR A N 1
ATOM 1304 C CA . THR A 1 167 ? 13.042 13.669 6.996 1.00 94.06 167 THR A CA 1
ATOM 1305 C C . THR A 1 167 ? 11.904 12.839 6.390 1.00 94.06 167 THR A C 1
ATOM 1307 O O . THR A 1 167 ? 11.475 11.845 6.986 1.00 94.06 167 THR A O 1
ATOM 1310 N N . PRO A 1 168 ? 11.374 13.209 5.209 1.00 88.88 168 PRO A N 1
ATOM 1311 C CA . PRO A 1 168 ? 10.279 12.480 4.576 1.00 88.88 168 PRO A CA 1
ATOM 1312 C C . PRO A 1 168 ? 10.590 10.990 4.383 1.00 88.88 168 PRO A C 1
ATOM 1314 O O . PRO A 1 168 ? 11.567 10.626 3.739 1.00 88.88 168 PRO A O 1
ATOM 1317 N N . GLY A 1 169 ? 9.723 10.122 4.909 1.00 86.94 169 GLY A N 1
ATOM 1318 C CA . GLY A 1 169 ? 9.864 8.665 4.800 1.00 86.94 169 GLY A CA 1
ATOM 1319 C C . GLY A 1 169 ? 10.659 8.005 5.932 1.00 86.94 169 GLY A C 1
ATOM 1320 O O . GLY A 1 169 ? 10.485 6.806 6.146 1.00 86.94 169 GLY A O 1
ATOM 1321 N N . GLU A 1 170 ? 11.428 8.769 6.710 1.00 92.38 170 GLU A N 1
ATOM 1322 C CA . GLU A 1 170 ? 12.181 8.263 7.859 1.00 92.38 170 GLU A CA 1
ATOM 1323 C C . GLU A 1 170 ? 11.328 8.334 9.128 1.00 92.38 170 GLU A C 1
ATOM 1325 O O . GLU A 1 170 ? 11.209 9.364 9.785 1.00 92.38 170 GLU A O 1
ATOM 1330 N N . LEU A 1 171 ? 10.702 7.214 9.500 1.00 93.00 171 LEU A N 1
ATOM 1331 C CA . LEU A 1 171 ? 9.770 7.179 10.637 1.00 93.00 171 LEU A CA 1
ATOM 1332 C C . LEU A 1 171 ? 10.426 7.532 11.981 1.00 93.00 171 LEU A C 1
ATOM 1334 O O . LEU A 1 171 ? 9.726 7.959 12.896 1.00 93.00 171 LEU A O 1
ATOM 1338 N N . ALA A 1 172 ? 11.744 7.351 12.098 1.00 95.19 172 ALA A N 1
ATOM 1339 C CA . ALA A 1 172 ? 12.509 7.691 13.293 1.00 95.19 172 ALA A CA 1
ATOM 1340 C C . ALA A 1 172 ? 12.660 9.207 13.497 1.00 95.19 172 ALA A C 1
ATOM 1342 O O . ALA A 1 172 ? 12.850 9.641 14.627 1.00 95.19 172 ALA A O 1
ATOM 1343 N N . SER A 1 173 ? 12.517 10.023 12.444 1.00 96.25 173 SER A N 1
ATOM 1344 C CA . SER A 1 173 ? 12.574 11.487 12.551 1.00 96.25 173 SER A CA 1
ATOM 1345 C C . SER A 1 173 ? 11.227 12.106 12.949 1.00 96.25 173 SER A C 1
ATOM 1347 O O . SER A 1 173 ? 10.937 13.247 12.590 1.00 96.25 173 SER A O 1
ATOM 1349 N N . ASN A 1 174 ? 10.344 11.331 13.584 1.00 97.12 174 ASN A N 1
ATOM 1350 C CA . ASN A 1 174 ? 9.027 11.799 13.996 1.00 97.12 174 ASN A CA 1
ATOM 1351 C C . ASN A 1 174 ? 9.142 12.792 15.153 1.00 97.12 174 ASN A C 1
ATOM 1353 O O . ASN A 1 174 ? 9.759 12.496 16.173 1.00 97.12 174 ASN A O 1
ATOM 1357 N N . GLN A 1 175 ? 8.465 13.925 15.019 1.00 95.38 175 GLN A N 1
ATOM 1358 C CA . GLN A 1 175 ? 8.306 14.925 16.063 1.00 95.38 175 GLN A CA 1
ATOM 1359 C C . GLN A 1 175 ? 6.826 15.201 16.297 1.00 95.38 175 GLN A C 1
ATOM 1361 O O . GLN A 1 175 ? 6.065 15.420 15.355 1.00 95.38 175 GLN A O 1
ATOM 1366 N N . LEU A 1 176 ? 6.431 15.174 17.568 1.00 94.00 176 LEU A N 1
ATOM 1367 C CA . LEU A 1 176 ? 5.097 15.563 18.012 1.00 94.00 176 LEU A CA 1
ATOM 1368 C C . LEU A 1 176 ? 4.997 17.087 18.031 1.00 94.00 176 LEU A C 1
ATOM 1370 O O . LEU A 1 176 ? 5.900 17.756 18.532 1.00 94.00 176 LEU A O 1
ATOM 1374 N N . GLU A 1 177 ? 3.882 17.625 17.547 1.00 90.25 177 GLU A N 1
ATOM 1375 C CA . GLU A 1 177 ? 3.666 19.068 17.476 1.00 90.25 177 GLU A CA 1
ATOM 1376 C C . GLU A 1 177 ? 2.449 19.498 18.300 1.00 90.25 177 GLU A C 1
ATOM 1378 O O . GLU A 1 177 ? 1.434 18.792 18.343 1.00 90.25 177 GLU A O 1
ATOM 1383 N N . PRO A 1 178 ? 2.512 20.660 18.976 1.00 88.75 178 PRO A N 1
ATOM 1384 C CA . PRO A 1 178 ? 1.301 21.324 19.423 1.00 88.75 178 PRO A CA 1
ATOM 1385 C C . PRO A 1 178 ? 0.499 21.795 18.208 1.00 88.75 178 PRO A C 1
ATOM 1387 O O . PRO A 1 178 ? 1.052 22.346 17.262 1.00 88.75 178 PRO A O 1
ATOM 1390 N N . SER A 1 179 ? -0.815 21.615 18.265 1.00 88.50 179 SER A N 1
ATOM 1391 C CA . SER A 1 179 ? -1.753 22.215 17.320 1.00 88.50 179 SER A CA 1
ATOM 1392 C C . SER A 1 179 ? -2.970 22.720 18.078 1.00 88.50 179 SER A C 1
ATOM 1394 O O . SER A 1 179 ? -3.349 22.128 19.087 1.00 88.50 179 SER A O 1
ATOM 1396 N N . ASP A 1 180 ? -3.604 23.759 17.558 1.00 89.56 180 ASP A N 1
ATOM 1397 C CA . ASP A 1 180 ? -4.875 24.331 18.011 1.00 89.56 180 ASP A CA 1
ATOM 1398 C C . ASP A 1 180 ? -6.085 23.534 17.498 1.00 89.56 180 ASP A C 1
ATOM 1400 O O . ASP A 1 180 ? -7.153 24.075 17.247 1.00 89.56 180 ASP A O 1
ATOM 1404 N N . ASN A 1 181 ? -5.951 22.215 17.354 1.00 89.38 181 ASN A N 1
ATOM 1405 C CA . ASN A 1 181 ? -7.029 21.362 16.852 1.00 89.38 181 ASN A CA 1
ATOM 1406 C C . ASN A 1 181 ? -8.183 21.182 17.861 1.00 89.38 181 ASN A C 1
ATOM 1408 O O . ASN A 1 181 ? -8.989 20.273 17.676 1.00 89.38 181 ASN A O 1
ATOM 1412 N N . ASP A 1 182 ? -8.197 21.949 18.956 1.00 88.62 182 ASP A N 1
ATOM 1413 C CA . ASP A 1 182 ? -9.170 21.908 20.052 1.00 88.62 182 ASP A CA 1
ATOM 1414 C C . ASP A 1 182 ? -9.479 20.492 20.574 1.00 88.62 182 ASP A C 1
ATOM 1416 O O . ASP A 1 182 ? -10.591 20.179 20.997 1.00 88.62 182 ASP A O 1
ATOM 1420 N N . GLY A 1 183 ? -8.489 19.591 20.529 1.00 91.25 183 GLY A N 1
ATOM 1421 C CA . GLY A 1 183 ? -8.646 18.201 20.961 1.00 91.25 183 GLY A CA 1
ATOM 1422 C C . GLY A 1 183 ? -9.410 17.300 19.983 1.00 91.25 183 GLY A C 1
ATOM 1423 O O . GLY A 1 183 ? -9.692 16.151 20.327 1.00 91.25 183 GLY A O 1
ATOM 1424 N N . LEU A 1 184 ? -9.696 17.760 18.758 1.00 93.31 184 LEU A N 1
ATOM 1425 C CA . LEU A 1 184 ? -10.428 17.012 17.728 1.00 93.31 184 LEU A CA 1
ATOM 1426 C C . LEU A 1 184 ? -9.855 15.607 17.503 1.00 93.31 184 LEU A C 1
ATOM 1428 O O . LEU A 1 184 ? -10.609 14.637 17.475 1.00 93.31 184 LEU A O 1
ATOM 1432 N N . TRP A 1 185 ? -8.529 15.473 17.376 1.00 93.75 185 TRP A N 1
ATOM 1433 C CA . TRP A 1 185 ? -7.900 14.166 17.141 1.00 93.75 185 TRP A CA 1
ATOM 1434 C C . TRP A 1 185 ? -8.125 13.198 18.305 1.00 93.75 185 TRP A C 1
ATOM 1436 O O . TRP A 1 185 ? -8.486 12.043 18.077 1.00 93.75 185 TRP A O 1
ATOM 1446 N N . SER A 1 186 ? -7.968 13.676 19.542 1.00 94.69 186 SER A N 1
ATOM 1447 C CA . SER A 1 186 ? -8.220 12.886 20.750 1.00 94.69 186 SER A CA 1
ATOM 1448 C C . SER A 1 186 ? -9.689 12.484 20.851 1.00 94.69 186 SER A C 1
ATOM 1450 O O . SER A 1 186 ? -9.983 11.317 21.084 1.00 94.69 186 SER A O 1
ATOM 1452 N N . ALA A 1 187 ? -10.616 13.412 20.593 1.00 95.44 187 ALA A N 1
ATOM 1453 C CA . ALA A 1 187 ? -12.049 13.131 20.626 1.00 95.44 187 ALA A CA 1
ATOM 1454 C C . ALA A 1 187 ? -12.457 12.085 19.573 1.00 95.44 187 ALA A C 1
ATOM 1456 O O . ALA A 1 187 ? -13.207 11.156 19.875 1.00 95.44 187 ALA A O 1
ATOM 1457 N N . MET A 1 188 ? -11.928 12.189 18.347 1.00 95.56 188 MET A N 1
ATOM 1458 C CA . MET A 1 188 ? -12.165 11.201 17.289 1.00 95.56 188 MET A CA 1
ATOM 1459 C C . MET A 1 188 ? -11.615 9.820 17.660 1.00 95.56 188 MET A C 1
ATOM 1461 O O . MET A 1 188 ? -12.276 8.812 17.408 1.00 95.56 188 MET A O 1
ATOM 1465 N N . TYR A 1 189 ? -10.429 9.767 18.269 1.00 95.69 189 TYR A N 1
ATOM 1466 C CA . TYR A 1 189 ? -9.827 8.521 18.734 1.00 95.69 189 TYR A CA 1
ATOM 1467 C C . TYR A 1 189 ? -10.629 7.888 19.880 1.00 95.69 189 TYR A C 1
ATOM 1469 O O . TYR A 1 189 ? -10.992 6.717 19.792 1.00 95.69 189 TYR A O 1
ATOM 1477 N N . ALA A 1 190 ? -11.007 8.661 20.902 1.00 96.25 190 ALA A N 1
ATOM 1478 C CA . ALA A 1 190 ? -11.832 8.172 22.005 1.00 96.25 190 ALA A CA 1
ATOM 1479 C C . ALA A 1 190 ? -13.190 7.642 21.510 1.00 96.25 190 ALA A C 1
ATOM 1481 O O . ALA A 1 190 ? -13.639 6.574 21.933 1.00 96.25 190 ALA A O 1
ATOM 1482 N N . ALA A 1 191 ? -13.822 8.331 20.552 1.00 96.88 191 ALA A N 1
ATOM 1483 C CA . ALA A 1 191 ? -15.047 7.856 19.912 1.00 96.88 191 ALA A CA 1
ATOM 1484 C C . ALA A 1 191 ? -14.832 6.536 19.146 1.00 96.88 191 ALA A C 1
ATOM 1486 O O . ALA A 1 191 ? -15.649 5.619 19.257 1.00 96.88 191 ALA A O 1
ATOM 1487 N N . ALA A 1 192 ? -13.729 6.408 18.400 1.00 95.62 192 ALA A N 1
ATOM 1488 C CA . ALA A 1 192 ? -13.376 5.166 17.715 1.00 95.62 192 ALA A CA 1
ATOM 1489 C C . ALA A 1 192 ? -13.191 4.002 18.706 1.00 95.62 192 ALA A C 1
ATOM 1491 O O . ALA A 1 192 ? -13.721 2.911 18.477 1.00 95.62 192 ALA A O 1
ATOM 1492 N N . GLU A 1 193 ? -12.532 4.244 19.839 1.00 96.25 193 GLU A N 1
ATOM 1493 C CA . GLU A 1 193 ? -12.329 3.245 20.890 1.00 96.25 193 GLU A CA 1
ATOM 1494 C C . GLU A 1 193 ? -13.639 2.864 21.602 1.00 96.25 193 GLU A C 1
ATOM 1496 O O . GLU A 1 193 ? -13.855 1.683 21.888 1.00 96.25 193 GLU A O 1
ATOM 1501 N N . CYS A 1 194 ? -14.579 3.801 21.779 1.00 97.19 194 CYS A N 1
ATOM 1502 C CA . CYS A 1 194 ? -15.946 3.500 22.224 1.00 97.19 194 CYS A CA 1
ATOM 1503 C C . CYS A 1 194 ? -16.658 2.528 21.269 1.00 97.19 194 CYS A C 1
ATOM 1505 O O . CYS A 1 194 ? -17.229 1.526 21.713 1.00 97.19 194 CYS A O 1
ATOM 1507 N N . PHE A 1 195 ? -16.604 2.775 19.955 1.00 95.19 195 PHE A N 1
ATOM 1508 C CA . PHE A 1 195 ? -17.193 1.866 18.964 1.00 95.19 195 PHE A CA 1
ATOM 1509 C C . PHE A 1 195 ? -16.490 0.508 18.943 1.00 95.19 195 PHE A C 1
ATOM 1511 O O . PHE A 1 195 ? -17.151 -0.535 18.895 1.00 95.19 195 PHE A O 1
ATOM 1518 N N . ARG A 1 196 ? -15.156 0.493 19.050 1.00 94.56 196 ARG A N 1
ATOM 1519 C CA . ARG A 1 196 ? -14.382 -0.746 19.165 1.00 94.56 196 ARG A CA 1
ATOM 1520 C C . ARG A 1 196 ? -14.799 -1.534 20.403 1.00 94.56 196 ARG A C 1
ATOM 1522 O O . ARG A 1 196 ? -15.000 -2.746 20.300 1.00 94.56 196 ARG A O 1
ATOM 1529 N N . TYR A 1 197 ? -14.976 -0.881 21.551 1.00 96.38 197 TYR A N 1
ATOM 1530 C CA . TYR A 1 197 ? -15.448 -1.526 22.775 1.00 96.38 197 TYR A CA 1
ATOM 1531 C C . TYR A 1 197 ? -16.867 -2.079 22.627 1.00 96.38 197 TYR A C 1
ATOM 1533 O O . TYR A 1 197 ? -17.113 -3.215 23.026 1.00 96.38 197 TYR A O 1
ATOM 1541 N N . ALA A 1 198 ? -17.787 -1.330 22.016 1.00 95.75 198 ALA A N 1
ATOM 1542 C CA . ALA A 1 198 ? -19.171 -1.767 21.835 1.00 95.75 198 ALA A CA 1
ATOM 1543 C C . ALA A 1 198 ? -19.272 -3.104 21.077 1.00 95.75 198 ALA A C 1
ATOM 1545 O O . ALA A 1 198 ? -20.086 -3.956 21.438 1.00 95.75 198 ALA A O 1
ATOM 1546 N N . VAL A 1 199 ? -18.408 -3.304 20.074 1.00 91.56 199 VAL A N 1
ATOM 1547 C CA . VAL A 1 199 ? -18.372 -4.522 19.250 1.00 91.56 199 VAL A CA 1
ATOM 1548 C C . VAL A 1 199 ? -17.523 -5.630 19.878 1.00 91.56 199 VAL A C 1
ATOM 1550 O O . VAL A 1 199 ? -17.935 -6.785 19.897 1.00 91.56 199 VAL A O 1
ATOM 1553 N N . THR A 1 200 ? -16.329 -5.304 20.381 1.00 92.56 200 THR A N 1
ATOM 1554 C CA . THR A 1 200 ? -15.331 -6.313 20.796 1.00 92.56 200 THR A CA 1
ATOM 1555 C C . THR A 1 200 ? -15.333 -6.616 22.289 1.00 92.56 200 THR A C 1
ATOM 1557 O O . THR A 1 200 ? -14.758 -7.615 22.708 1.00 92.56 200 THR A O 1
ATOM 1560 N N . ARG A 1 201 ? -15.912 -5.727 23.106 1.00 95.31 201 ARG A N 1
ATOM 1561 C CA . ARG A 1 201 ? -15.834 -5.741 24.577 1.00 95.31 201 ARG A CA 1
ATOM 1562 C C . ARG A 1 201 ? -14.402 -5.771 25.129 1.00 95.31 201 ARG A C 1
ATOM 1564 O O . ARG A 1 201 ? -14.184 -6.163 26.271 1.00 95.31 201 ARG A O 1
ATOM 1571 N N . SER A 1 202 ? -13.422 -5.318 24.343 1.00 95.44 202 SER A N 1
ATOM 1572 C CA . SER A 1 202 ? -12.005 -5.293 24.719 1.00 95.44 202 SER A CA 1
ATOM 1573 C C . SER A 1 202 ? -11.735 -4.343 25.902 1.00 95.44 202 SER A C 1
ATOM 1575 O O . SER A 1 202 ? -11.959 -3.140 25.763 1.00 95.44 202 SER A O 1
ATOM 1577 N N . PRO A 1 203 ? -11.172 -4.809 27.035 1.00 95.44 203 PRO A N 1
ATOM 1578 C CA . PRO A 1 203 ? -10.824 -3.932 28.161 1.00 95.44 203 PRO A CA 1
ATOM 1579 C C . PRO A 1 203 ? -9.833 -2.825 27.784 1.00 95.44 203 PRO A C 1
ATOM 1581 O O . PRO A 1 203 ? -9.910 -1.713 28.297 1.00 95.44 203 PRO A O 1
ATOM 1584 N N . GLN A 1 204 ? -8.934 -3.111 26.839 1.00 92.69 204 GLN A N 1
ATOM 1585 C CA . GLN A 1 204 ? -8.012 -2.120 26.293 1.00 92.69 204 GLN A CA 1
ATOM 1586 C C . GLN A 1 204 ? -8.754 -0.994 25.565 1.00 92.69 204 GLN A C 1
ATOM 1588 O O . GLN A 1 204 ? -8.362 0.155 25.706 1.00 92.69 204 GLN A O 1
ATOM 1593 N N . ALA A 1 205 ? -9.828 -1.310 24.828 1.00 94.12 205 ALA A N 1
ATOM 1594 C CA . ALA A 1 205 ? -10.641 -0.297 24.146 1.00 94.12 205 ALA A CA 1
ATOM 1595 C C . ALA A 1 205 ? -11.284 0.658 25.140 1.00 94.12 205 ALA A C 1
ATOM 1597 O O . ALA A 1 205 ? -11.197 1.870 25.000 1.00 94.12 205 ALA A O 1
ATOM 1598 N N . LEU A 1 206 ? -11.859 0.100 26.204 1.00 95.19 206 LEU A N 1
ATOM 1599 C CA . LEU A 1 206 ? -12.452 0.896 27.268 1.00 95.19 206 LEU A CA 1
ATOM 1600 C C . LEU A 1 206 ? -11.413 1.782 27.971 1.00 95.19 206 LEU A C 1
ATOM 1602 O O . LEU A 1 206 ? -11.699 2.928 28.297 1.00 95.19 206 LEU A O 1
ATOM 1606 N N . ALA A 1 207 ? -10.204 1.266 28.200 1.00 93.31 207 ALA A N 1
ATOM 1607 C CA . ALA A 1 207 ? -9.133 2.037 28.823 1.00 93.31 207 ALA A CA 1
ATOM 1608 C C . ALA A 1 207 ? -8.647 3.204 27.945 1.00 93.31 207 ALA A C 1
ATOM 1610 O O . ALA A 1 207 ? -8.267 4.237 28.495 1.00 93.31 207 ALA A O 1
ATOM 1611 N N . SER A 1 208 ? -8.665 3.031 26.619 1.00 91.25 208 SER A N 1
ATOM 1612 C CA . SER A 1 208 ? -8.259 4.033 25.626 1.00 91.25 208 SER A CA 1
ATOM 1613 C C . SER A 1 208 ? -9.369 5.016 25.229 1.00 91.25 208 SER A C 1
ATOM 1615 O O . SER A 1 208 ? -9.070 6.034 24.617 1.00 91.25 208 SER A O 1
ATOM 1617 N N . ALA A 1 209 ? -10.625 4.751 25.594 1.00 89.75 209 ALA A N 1
ATOM 1618 C CA . ALA A 1 209 ? -11.772 5.629 25.366 1.00 89.75 209 ALA A CA 1
ATOM 1619 C C . ALA A 1 209 ? -11.912 6.699 26.469 1.00 89.75 209 ALA A C 1
ATOM 1621 O O . ALA A 1 209 ? -12.905 6.718 27.202 1.00 89.75 209 ALA A O 1
ATOM 1622 N N . LYS A 1 210 ? -10.893 7.546 26.635 1.00 74.69 210 LYS A N 1
ATOM 1623 C CA . LYS A 1 210 ? -10.843 8.613 27.646 1.00 74.69 210 LYS A CA 1
ATOM 1624 C C . LYS A 1 210 ? -10.469 9.952 27.035 1.00 74.69 210 LYS A C 1
ATOM 1626 O O . LYS A 1 210 ? -9.785 9.940 25.989 1.00 74.69 210 LYS A O 1
#

Mean predicted aligned error: 9.58 Å

Secondary structure (DSSP, 8-state):
--------------------------------EEEEEEEEE-TT-TTS-HHHHSPPPPPSSSSEEEEEE-TTS-EEEEETTEEEEE-TTS-TTTSEEEE-STTT-SSS-EEEEEE-SSS-EEEEESS-EEEEEEEEE-HHHHHHHHHHHHHHHTEETTEE-EEEESSTT-GGGEEEE---STTHHHHHHHHHHHHHHHHH--HHHHHH--